Protein AF-A0A2H5Q0I7-F1 (afdb_monomer_lite)

Organism: Citrus unshiu (NCBI:txid55188)

Radius of gyration: 22.7 Å; chains: 1; bounding box: 56×35×65 Å

Foldseek 3Di:
DLVLVCLVCCVVVDDDDPPDPCVVVVVVVSQVVCVVVQQWPWDWDADPPPRDIDIDIGGGPVVVQLAQDPPGAHQSLVVNLCPPPLNVQLVVQVVVCVVVVHRSSCVSVVNDDPVRSCVVDVVSVVSVVSNVVRVCVVVVVVCVVPPPPVVPWPWEFEQDDPPDDPDDLLVAGAAGCHYDYDPDLVRDDPVSSVSSVVRVVVRNVVVD

pLDDT: mean 87.26, std 11.58, range [44.47, 97.31]

Sequence (208 aa):
MTMKTAIQLGVLEIMLPKNNKETPIILDRMLRLLASYSFLTCNLATNIKDGSAQRLYGLASVSRYFFPNEDGVSLAPTLLIIQDKVNMDSWYYLKNALLEGSVPHTKAQSGMDAFAAAAKDARMNNLFNQSMHNHTGIIMKEILEIYKGFEGPNQLVDVAVVEHVSGHMFIEVPNGQALFMKWILSDWDDEECLKILKNCCVQCNTGI

Structure (mmCIF, N/CA/C/O backbone):
data_AF-A0A2H5Q0I7-F1
#
_entry.id   AF-A0A2H5Q0I7-F1
#
loop_
_atom_site.group_PDB
_atom_site.id
_atom_site.type_symbol
_atom_site.label_atom_id
_atom_site.label_alt_id
_atom_site.label_comp_id
_atom_site.label_asym_id
_atom_site.label_entity_id
_atom_site.label_seq_id
_atom_site.pdbx_PDB_ins_code
_atom_site.Cartn_x
_atom_site.Cartn_y
_atom_site.Cartn_z
_atom_site.occupancy
_atom_site.B_iso_or_equiv
_atom_site.auth_seq_id
_atom_site.auth_comp_id
_atom_site.auth_asym_id
_atom_site.auth_atom_id
_atom_site.pdbx_PDB_model_num
ATOM 1 N N . MET A 1 1 ? 12.483 1.383 -5.847 1.00 92.31 1 MET A N 1
ATOM 2 C CA . MET A 1 1 ? 12.877 2.614 -6.570 1.00 92.31 1 MET A CA 1
ATOM 3 C C . MET A 1 1 ? 12.801 2.466 -8.087 1.00 92.31 1 MET A C 1
ATOM 5 O O . MET A 1 1 ? 11.974 3.145 -8.672 1.00 92.31 1 MET A O 1
ATOM 9 N N . THR A 1 2 ? 13.560 1.571 -8.741 1.00 93.38 2 THR A N 1
ATOM 10 C CA . THR A 1 2 ? 13.498 1.420 -10.219 1.00 93.38 2 THR A CA 1
ATOM 11 C C . THR A 1 2 ? 12.090 1.127 -10.740 1.00 93.38 2 THR A C 1
ATOM 13 O O . THR A 1 2 ? 11.666 1.718 -11.726 1.00 93.38 2 THR A O 1
ATOM 16 N N . MET A 1 3 ? 11.343 0.264 -10.047 1.00 92.19 3 MET A N 1
ATOM 17 C CA . MET A 1 3 ? 9.954 -0.046 -10.391 1.00 92.19 3 MET A CA 1
ATOM 18 C C . MET A 1 3 ? 9.020 1.168 -10.240 1.00 92.19 3 MET A C 1
ATOM 20 O O . MET A 1 3 ? 8.247 1.433 -11.151 1.00 92.19 3 MET A O 1
ATOM 24 N N . LYS A 1 4 ? 9.150 1.968 -9.166 1.00 92.94 4 LYS A N 1
ATOM 25 C CA . LYS A 1 4 ? 8.443 3.258 -9.028 1.00 92.94 4 LYS A CA 1
ATOM 26 C C . LYS A 1 4 ? 8.714 4.161 -10.225 1.00 92.94 4 LYS A C 1
ATOM 28 O O . LYS A 1 4 ? 7.775 4.668 -10.823 1.00 92.94 4 LYS A O 1
ATOM 33 N N . THR A 1 5 ? 9.981 4.330 -10.599 1.00 90.94 5 THR A N 1
ATOM 34 C CA . THR A 1 5 ? 10.347 5.170 -11.745 1.00 90.94 5 THR A CA 1
ATOM 35 C C . THR A 1 5 ? 9.760 4.629 -13.047 1.00 90.94 5 THR A C 1
ATOM 37 O O . THR A 1 5 ? 9.261 5.407 -13.851 1.00 90.94 5 THR A O 1
ATOM 40 N N . ALA A 1 6 ? 9.764 3.309 -13.251 1.00 88.62 6 ALA A N 1
ATOM 41 C CA . ALA A 1 6 ? 9.174 2.694 -14.438 1.00 88.62 6 ALA A CA 1
ATOM 42 C C . ALA A 1 6 ? 7.656 2.928 -14.536 1.00 88.62 6 ALA A C 1
ATOM 44 O O . ALA A 1 6 ? 7.169 3.257 -15.616 1.00 88.62 6 ALA A O 1
ATOM 45 N N . ILE A 1 7 ? 6.935 2.828 -13.412 1.00 87.88 7 ILE A N 1
ATOM 46 C CA . ILE A 1 7 ? 5.503 3.153 -13.326 1.00 87.88 7 ILE A CA 1
ATOM 47 C C . ILE A 1 7 ? 5.267 4.644 -13.614 1.00 87.88 7 ILE A C 1
ATOM 49 O O . ILE A 1 7 ? 4.431 4.977 -14.443 1.00 87.88 7 ILE A O 1
ATOM 53 N N . GLN A 1 8 ? 6.032 5.548 -12.991 1.00 86.88 8 GLN A N 1
ATOM 54 C CA . GLN A 1 8 ? 5.862 7.001 -13.161 1.00 86.88 8 GLN A CA 1
ATOM 55 C C . GLN A 1 8 ? 6.156 7.494 -14.579 1.00 86.88 8 GLN A C 1
ATOM 57 O O . GLN A 1 8 ? 5.501 8.410 -15.062 1.00 86.88 8 GLN A O 1
ATOM 62 N N . LEU A 1 9 ? 7.149 6.905 -15.245 1.00 80.44 9 LEU A N 1
ATOM 63 C CA . LEU A 1 9 ? 7.475 7.229 -16.633 1.00 80.44 9 LEU A CA 1
ATOM 64 C C . LEU A 1 9 ? 6.447 6.671 -17.625 1.00 80.44 9 LEU A C 1
ATOM 66 O O . LEU A 1 9 ? 6.613 6.870 -18.829 1.00 80.44 9 LEU A O 1
ATOM 70 N N . GLY A 1 10 ? 5.455 5.912 -17.147 1.00 74.19 10 GLY A N 1
ATOM 71 C CA . GLY A 1 10 ? 4.561 5.157 -18.006 1.00 74.19 10 GLY A CA 1
ATOM 72 C C . GLY A 1 10 ? 5.368 4.292 -18.966 1.00 74.19 10 GLY A C 1
ATOM 73 O O . GLY A 1 10 ? 5.012 4.187 -20.126 1.00 74.19 10 GLY A O 1
ATOM 74 N N . VAL A 1 11 ? 6.499 3.704 -18.543 1.00 58.03 11 VAL A N 1
ATOM 75 C CA . VAL A 1 11 ? 7.361 2.877 -19.423 1.00 58.03 11 VAL A CA 1
ATOM 76 C C . VAL A 1 11 ? 6.610 1.661 -19.975 1.00 58.03 11 VAL A C 1
ATOM 78 O O . VAL A 1 11 ? 7.053 1.014 -20.917 1.00 58.03 11 VAL A O 1
ATOM 81 N N . LEU A 1 12 ? 5.431 1.393 -19.433 1.00 55.06 12 LEU A N 1
ATOM 82 C CA . LEU A 1 12 ? 4.524 0.374 -19.903 1.00 55.06 12 LEU A CA 1
ATOM 83 C C . LEU A 1 12 ? 3.487 0.895 -20.935 1.00 55.06 12 LEU A C 1
ATOM 85 O O . LEU A 1 12 ? 2.772 0.096 -21.524 1.00 55.06 12 LEU A O 1
ATOM 89 N N . GLU A 1 13 ? 3.461 2.208 -21.199 1.00 55.06 13 GLU A N 1
ATOM 90 C CA . GLU A 1 13 ? 2.597 2.929 -22.162 1.00 55.06 13 GLU A CA 1
ATOM 91 C C . GLU A 1 13 ? 3.367 3.925 -23.089 1.00 55.06 13 GLU A C 1
ATOM 93 O O . GLU A 1 13 ? 2.803 4.469 -24.030 1.00 55.06 13 GLU A O 1
ATOM 98 N N . ILE A 1 14 ? 4.674 4.126 -22.861 1.00 53.97 14 ILE A N 1
ATOM 99 C CA . ILE A 1 14 ? 5.715 4.865 -23.615 1.00 53.97 14 ILE A CA 1
ATOM 100 C C . ILE A 1 14 ? 5.306 6.209 -24.260 1.00 53.97 14 ILE A C 1
ATOM 102 O O . ILE A 1 14 ? 4.949 6.289 -25.434 1.00 53.97 14 ILE A O 1
ATOM 106 N N . MET A 1 15 ? 5.633 7.305 -23.561 1.00 48.50 15 MET A N 1
ATOM 107 C CA . MET A 1 15 ? 5.926 8.623 -24.154 1.00 48.50 15 MET A CA 1
ATOM 108 C C . MET A 1 15 ? 7.284 9.149 -23.660 1.00 48.50 15 MET A C 1
ATOM 110 O O . MET A 1 15 ? 7.358 10.045 -22.823 1.00 48.50 15 MET A O 1
ATOM 114 N N . LEU A 1 16 ? 8.391 8.586 -24.159 1.00 60.47 16 LEU A N 1
ATOM 115 C CA . LEU A 1 16 ? 9.732 9.084 -23.822 1.00 60.47 16 LEU A CA 1
ATOM 116 C C . LEU A 1 16 ? 10.174 10.225 -24.759 1.00 60.47 16 LEU A C 1
ATOM 118 O O . LEU A 1 16 ? 9.893 10.171 -25.962 1.00 60.47 16 LEU A O 1
ATOM 122 N N . PRO A 1 17 ? 10.912 11.237 -24.254 1.00 57.25 17 PRO A N 1
ATOM 123 C CA . PRO A 1 17 ? 11.481 12.295 -25.082 1.00 57.25 17 PRO A CA 1
ATOM 124 C C . PRO A 1 17 ? 12.393 11.710 -26.166 1.00 57.25 17 PRO A C 1
ATOM 126 O O . PRO A 1 17 ? 13.421 11.103 -25.872 1.00 57.25 17 PRO A O 1
ATOM 129 N N . LYS A 1 18 ? 12.038 11.922 -27.438 1.00 59.91 18 LYS A N 1
ATOM 130 C CA . LYS A 1 18 ? 12.733 11.336 -28.601 1.00 59.91 18 LYS A CA 1
ATOM 131 C C . LYS A 1 18 ? 14.140 11.908 -28.863 1.00 59.91 18 LYS A C 1
ATOM 133 O O . LYS A 1 18 ? 14.829 11.421 -29.751 1.00 59.91 18 LYS A O 1
ATOM 138 N N . ASN A 1 19 ? 14.579 12.911 -28.096 1.00 62.34 19 ASN A N 1
ATOM 139 C CA . ASN A 1 19 ? 15.734 13.752 -28.443 1.00 62.34 19 ASN A CA 1
ATOM 140 C C . ASN A 1 19 ? 17.001 13.529 -27.588 1.00 62.34 19 ASN A C 1
ATOM 142 O O . ASN A 1 19 ? 17.960 14.281 -27.748 1.00 62.34 19 ASN A O 1
ATOM 146 N N . ASN A 1 20 ? 17.054 12.524 -26.702 1.00 73.69 20 ASN A N 1
ATOM 147 C CA . ASN A 1 20 ? 18.239 12.256 -25.871 1.00 73.69 20 ASN A CA 1
ATOM 148 C C . ASN A 1 20 ? 18.901 10.907 -26.225 1.00 73.69 20 ASN A C 1
ATOM 150 O O . ASN A 1 20 ? 18.285 9.848 -26.111 1.00 73.69 20 ASN A O 1
ATOM 154 N N . LYS A 1 21 ? 20.183 10.952 -26.623 1.00 82.38 21 LYS A N 1
ATOM 155 C CA . LYS A 1 21 ? 20.994 9.780 -27.006 1.00 82.38 21 LYS A CA 1
ATOM 156 C C . LYS A 1 21 ? 21.238 8.796 -25.853 1.00 82.38 21 LYS A C 1
ATOM 158 O O . LYS A 1 21 ? 21.470 7.619 -26.109 1.00 82.38 21 LYS A O 1
ATOM 163 N N . GLU A 1 22 ? 21.179 9.248 -24.603 1.00 87.19 22 GLU A N 1
ATOM 164 C CA . GLU A 1 22 ? 21.400 8.409 -23.418 1.00 87.19 22 GLU A CA 1
ATOM 165 C C . GLU A 1 22 ? 20.133 7.681 -22.956 1.00 87.19 22 GLU A C 1
ATOM 167 O O . GLU A 1 22 ? 20.219 6.634 -22.310 1.00 87.19 22 GLU A O 1
ATOM 172 N N . THR A 1 23 ? 18.947 8.195 -23.304 1.00 83.94 23 THR A N 1
ATOM 173 C CA . THR A 1 23 ? 17.660 7.649 -22.848 1.00 83.94 23 THR A CA 1
ATOM 174 C C . THR A 1 23 ? 17.490 6.158 -23.157 1.00 83.94 23 THR A C 1
ATOM 176 O O . THR A 1 23 ? 17.133 5.426 -22.232 1.00 83.94 23 THR A O 1
ATOM 179 N N . PRO A 1 24 ? 17.797 5.650 -24.369 1.00 84.06 24 PRO A N 1
ATOM 180 C CA . PRO A 1 24 ? 17.695 4.217 -24.655 1.00 84.06 24 PRO A CA 1
ATOM 181 C C . PRO A 1 24 ? 18.612 3.354 -23.776 1.00 84.06 24 PRO A C 1
ATOM 183 O O . PRO A 1 24 ? 18.222 2.265 -23.363 1.00 84.06 24 PRO A O 1
ATOM 186 N N . ILE A 1 25 ? 19.811 3.850 -23.443 1.00 87.88 25 ILE A N 1
ATOM 187 C CA . ILE A 1 25 ? 20.797 3.129 -22.623 1.00 87.88 25 ILE A CA 1
ATOM 188 C C . ILE A 1 25 ? 20.320 3.045 -21.169 1.00 87.88 25 ILE A C 1
ATOM 190 O O . ILE A 1 25 ? 20.390 1.985 -20.544 1.00 87.88 25 ILE A O 1
ATOM 194 N N . ILE A 1 26 ? 19.825 4.157 -20.618 1.00 89.50 26 ILE A N 1
ATOM 195 C CA . ILE A 1 26 ? 19.294 4.206 -19.248 1.00 89.50 26 ILE A CA 1
ATOM 196 C C . ILE A 1 26 ? 18.056 3.314 -19.135 1.00 89.50 26 ILE A C 1
ATOM 198 O O . ILE A 1 26 ? 17.959 2.513 -18.201 1.00 89.50 26 ILE A O 1
ATOM 202 N N . LEU A 1 27 ? 17.149 3.407 -20.111 1.00 88.00 27 LEU A N 1
ATOM 203 C CA . LEU A 1 27 ? 15.934 2.605 -20.154 1.00 88.00 27 LEU A CA 1
ATOM 204 C C . LEU A 1 27 ? 16.257 1.112 -20.195 1.00 88.00 27 LEU A C 1
ATOM 206 O O . LEU A 1 27 ? 15.748 0.358 -19.372 1.00 88.00 27 LEU A O 1
ATOM 210 N N . ASP A 1 28 ? 17.148 0.685 -21.087 1.00 90.31 28 ASP A N 1
ATOM 211 C CA . ASP A 1 28 ? 17.544 -0.717 -21.178 1.00 90.31 28 ASP A CA 1
ATOM 212 C C . ASP A 1 28 ? 18.148 -1.241 -19.862 1.00 90.31 28 ASP A C 1
ATOM 214 O O . ASP A 1 28 ? 17.823 -2.346 -19.432 1.00 90.31 28 ASP A O 1
ATOM 218 N N . ARG A 1 29 ? 18.952 -0.440 -19.147 1.00 93.75 29 ARG A N 1
ATOM 219 C CA . ARG A 1 29 ? 19.471 -0.828 -17.821 1.00 93.75 29 ARG A CA 1
ATOM 220 C C . ARG A 1 29 ? 18.359 -1.004 -16.786 1.00 93.75 29 ARG A C 1
ATOM 222 O O . ARG A 1 29 ? 18.427 -1.944 -15.993 1.00 93.75 29 ARG A O 1
ATOM 229 N N . MET A 1 30 ? 17.361 -0.119 -16.783 1.00 94.19 30 MET A N 1
ATOM 230 C CA . MET A 1 30 ? 16.203 -0.228 -15.892 1.00 94.19 30 MET A CA 1
ATOM 231 C C . MET A 1 30 ? 15.363 -1.464 -16.223 1.00 94.19 30 MET A C 1
ATOM 233 O O . MET A 1 30 ? 15.063 -2.252 -15.329 1.00 94.19 30 MET A O 1
ATOM 237 N N . LEU A 1 31 ? 15.027 -1.661 -17.499 1.00 92.56 31 LEU A N 1
ATOM 238 C CA . LEU A 1 31 ? 14.224 -2.790 -17.967 1.00 92.56 31 LEU A CA 1
ATOM 239 C C . LEU A 1 31 ? 14.926 -4.126 -17.707 1.00 92.56 31 LEU A C 1
ATOM 241 O O . LEU A 1 31 ? 14.286 -5.072 -17.255 1.00 92.56 31 LEU A O 1
ATOM 245 N N . ARG A 1 32 ? 16.250 -4.193 -17.886 1.00 95.06 32 ARG A N 1
ATOM 246 C CA . ARG A 1 32 ? 17.049 -5.381 -17.558 1.00 95.06 32 ARG A CA 1
ATOM 247 C C . ARG A 1 32 ? 16.984 -5.742 -16.079 1.00 95.06 32 ARG A C 1
ATOM 249 O O . ARG A 1 32 ? 16.887 -6.921 -15.753 1.00 95.06 32 ARG A O 1
ATOM 256 N N . LEU A 1 33 ? 17.019 -4.745 -15.192 1.00 96.56 33 LEU A N 1
ATOM 257 C CA . LEU A 1 33 ? 16.831 -4.974 -13.761 1.00 96.56 33 LEU A CA 1
ATOM 258 C C . LEU A 1 33 ? 15.415 -5.484 -13.474 1.00 96.56 33 LEU A C 1
ATOM 260 O O . LEU A 1 33 ? 15.251 -6.446 -12.743 1.00 96.56 33 LEU A O 1
ATOM 264 N N . LEU A 1 34 ? 14.380 -4.891 -14.068 1.00 94.81 34 LEU A N 1
ATOM 265 C CA . LEU A 1 34 ? 13.008 -5.374 -13.872 1.00 94.81 34 LEU A CA 1
ATOM 266 C C . LEU A 1 34 ? 12.822 -6.808 -14.392 1.00 94.81 34 LEU A C 1
ATOM 268 O O . LEU A 1 34 ? 12.166 -7.622 -13.743 1.00 94.81 34 LEU A O 1
ATOM 272 N N . ALA A 1 35 ? 13.457 -7.148 -15.515 1.00 95.19 35 ALA A N 1
ATOM 273 C CA . ALA A 1 35 ? 13.452 -8.501 -16.051 1.00 95.19 35 ALA A CA 1
ATOM 274 C C . ALA A 1 35 ? 14.160 -9.508 -15.130 1.00 95.19 35 ALA A C 1
ATOM 276 O O . ALA A 1 35 ? 13.677 -10.625 -14.970 1.00 95.19 35 ALA A O 1
ATOM 277 N N . SER A 1 36 ? 15.251 -9.120 -14.454 1.00 97.19 36 SER A N 1
ATOM 278 C CA . SER A 1 36 ? 15.929 -10.014 -13.501 1.00 97.19 36 SER A CA 1
ATOM 279 C C . SER A 1 36 ? 15.086 -10.337 -12.263 1.00 97.19 36 SER A C 1
ATOM 281 O O . SER A 1 36 ? 15.356 -11.324 -11.591 1.0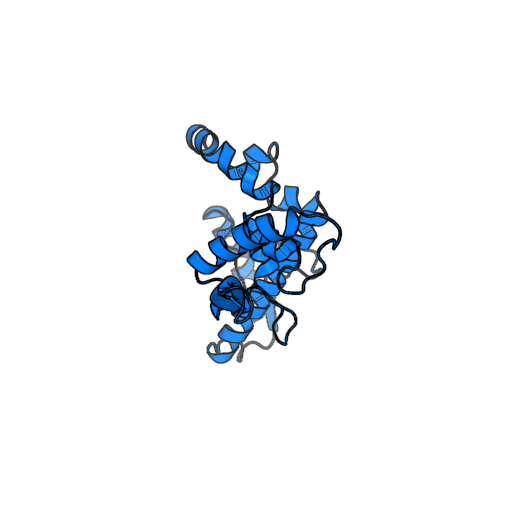0 97.19 36 SER A O 1
ATOM 283 N N . TYR A 1 37 ? 14.069 -9.522 -11.965 1.00 95.88 37 TYR A N 1
ATOM 284 C CA . TYR A 1 37 ? 13.082 -9.763 -10.906 1.00 95.88 37 TYR A CA 1
ATOM 285 C C . TYR A 1 37 ? 11.778 -10.374 -11.444 1.00 95.88 37 TYR A C 1
ATOM 287 O O . TYR A 1 37 ? 10.763 -10.365 -10.753 1.00 95.88 37 TYR A O 1
ATOM 295 N N . SER A 1 38 ? 11.781 -10.892 -12.679 1.00 95.00 38 SER A N 1
ATOM 296 C CA . SER A 1 38 ? 10.600 -11.452 -13.357 1.00 95.00 38 SER A CA 1
ATOM 297 C C . SER A 1 38 ? 9.416 -10.487 -13.465 1.00 95.00 38 SER A C 1
ATOM 299 O O . SER A 1 38 ? 8.294 -10.913 -13.721 1.00 95.00 38 SER A O 1
ATOM 301 N N . PHE A 1 39 ? 9.649 -9.181 -13.298 1.00 92.81 39 PHE A N 1
ATOM 302 C CA . PHE A 1 39 ? 8.634 -8.159 -13.535 1.00 92.81 39 PHE A CA 1
ATOM 303 C C . PHE A 1 39 ? 8.408 -7.957 -15.036 1.00 92.81 39 PHE A C 1
ATOM 305 O O . PHE A 1 39 ? 7.299 -7.685 -15.478 1.00 92.81 39 PHE A O 1
ATOM 312 N N . LEU A 1 40 ? 9.452 -8.155 -15.839 1.00 93.19 40 LEU A N 1
ATOM 313 C CA . LEU A 1 40 ? 9.380 -8.170 -17.295 1.00 93.19 40 LEU A CA 1
ATOM 314 C C . LEU A 1 40 ? 9.933 -9.490 -17.829 1.00 93.19 40 LEU A C 1
ATOM 316 O O . LEU A 1 40 ? 10.786 -10.119 -17.207 1.00 93.19 40 LEU A O 1
ATOM 320 N N . THR A 1 41 ? 9.498 -9.880 -19.018 1.00 94.25 41 THR A N 1
ATOM 321 C CA . THR A 1 41 ? 10.203 -10.867 -19.837 1.00 94.25 41 THR A CA 1
ATOM 322 C C . THR A 1 41 ? 11.286 -10.159 -20.646 1.00 94.25 41 THR A C 1
ATOM 324 O O . THR A 1 41 ? 11.083 -9.021 -21.068 1.00 94.25 41 THR A O 1
ATOM 327 N N . CYS A 1 42 ? 12.412 -10.818 -20.914 1.00 95.06 42 CYS A N 1
ATOM 328 C CA . CYS A 1 42 ? 13.483 -10.281 -21.756 1.00 95.06 42 CYS A CA 1
ATOM 329 C C . CYS A 1 42 ? 13.896 -11.324 -22.796 1.00 95.06 42 CYS A C 1
ATOM 331 O O . CYS A 1 42 ? 14.322 -12.416 -22.433 1.00 95.06 42 CYS A O 1
ATOM 333 N N . ASN A 1 43 ? 13.827 -10.958 -24.074 1.00 94.12 43 ASN A N 1
ATOM 334 C CA . ASN A 1 43 ? 14.278 -11.771 -25.199 1.00 94.12 43 ASN A CA 1
ATOM 335 C C . ASN A 1 43 ? 15.415 -11.059 -25.933 1.00 94.12 43 ASN A C 1
ATOM 337 O O . ASN A 1 43 ? 15.415 -9.834 -26.042 1.00 94.12 43 ASN A O 1
ATOM 341 N N . LEU A 1 44 ? 16.377 -11.816 -26.457 1.00 92.44 44 LEU A N 1
ATOM 342 C CA . LEU A 1 44 ? 17.423 -11.269 -27.316 1.00 92.44 44 LEU A CA 1
ATOM 343 C C . LEU A 1 44 ? 16.997 -11.430 -28.776 1.00 92.44 44 LEU A C 1
ATOM 345 O O . LEU A 1 44 ? 16.766 -12.546 -29.233 1.00 92.44 44 LEU A O 1
ATOM 349 N N . ALA A 1 45 ? 16.891 -10.322 -29.500 1.00 90.06 45 ALA A N 1
ATOM 350 C CA . ALA A 1 45 ? 16.678 -10.318 -30.938 1.00 90.06 45 ALA A CA 1
ATOM 351 C C . ALA A 1 45 ? 17.983 -9.941 -31.636 1.00 90.06 45 ALA A C 1
ATOM 353 O O . ALA A 1 45 ? 18.579 -8.908 -31.330 1.00 90.06 45 ALA A O 1
ATOM 354 N N . THR A 1 46 ? 18.409 -10.766 -32.586 1.00 91.19 46 THR A N 1
ATOM 355 C CA . THR A 1 46 ? 19.583 -10.487 -33.414 1.00 91.19 46 THR A CA 1
ATOM 356 C C . THR A 1 46 ? 19.131 -9.936 -34.757 1.00 91.19 46 THR A C 1
ATOM 358 O O . THR A 1 46 ? 18.281 -10.521 -35.429 1.00 91.19 46 THR A O 1
ATOM 361 N N . ASN A 1 47 ? 19.691 -8.801 -35.156 1.00 84.62 47 ASN A N 1
ATOM 362 C CA . ASN A 1 47 ? 19.480 -8.235 -36.473 1.00 84.62 47 ASN A CA 1
ATOM 363 C C . ASN A 1 47 ? 20.263 -9.055 -37.507 1.00 84.62 47 ASN A C 1
ATOM 365 O O . ASN A 1 47 ? 21.484 -9.179 -37.448 1.00 84.62 47 ASN A O 1
ATOM 369 N N . ILE A 1 48 ? 19.538 -9.609 -38.477 1.00 84.25 48 ILE A N 1
ATOM 370 C CA . ILE A 1 48 ? 20.081 -10.507 -39.504 1.00 84.25 48 ILE A CA 1
ATOM 371 C C . ILE A 1 48 ? 21.064 -9.776 -40.437 1.00 84.25 48 ILE A C 1
ATOM 373 O O . ILE A 1 48 ? 21.933 -10.409 -41.027 1.00 84.25 48 ILE A O 1
ATOM 377 N N . LYS A 1 49 ? 20.950 -8.447 -40.580 1.00 86.44 49 LYS A N 1
ATOM 378 C CA . LYS A 1 49 ? 21.751 -7.670 -41.540 1.00 86.44 49 LYS A CA 1
ATOM 379 C C . LYS A 1 49 ? 23.145 -7.301 -41.037 1.00 86.44 49 LYS A C 1
ATOM 381 O O . LYS A 1 49 ? 24.064 -7.233 -41.843 1.00 86.44 49 LYS A O 1
ATOM 386 N N . ASP A 1 50 ? 23.295 -7.029 -39.745 1.00 89.94 50 ASP A N 1
ATOM 387 C CA . ASP A 1 50 ? 24.549 -6.533 -39.155 1.00 89.94 50 ASP A CA 1
ATOM 388 C C . ASP A 1 50 ? 25.040 -7.373 -37.963 1.00 89.94 50 ASP A C 1
ATOM 390 O O . ASP A 1 50 ? 26.088 -7.080 -37.392 1.00 89.94 50 ASP A O 1
ATOM 394 N N . GLY A 1 51 ? 24.301 -8.421 -37.579 1.00 86.81 51 GLY A N 1
ATOM 395 C CA . GLY A 1 51 ? 24.633 -9.287 -36.447 1.00 86.81 51 GLY A CA 1
ATOM 396 C C . GLY A 1 51 ? 24.475 -8.621 -35.077 1.00 86.81 51 GLY A C 1
ATOM 397 O O . GLY A 1 51 ? 24.813 -9.234 -34.064 1.00 86.81 51 GLY A O 1
ATOM 398 N N . SER A 1 52 ? 23.968 -7.386 -35.013 1.00 88.25 52 SER A N 1
ATOM 399 C CA . SER A 1 52 ? 23.768 -6.680 -33.749 1.00 88.25 52 SER A CA 1
ATOM 400 C C . SER A 1 52 ? 22.667 -7.342 -32.920 1.00 88.25 52 SER A C 1
ATOM 402 O O . SER A 1 52 ? 21.656 -7.808 -33.446 1.00 88.25 52 SER A O 1
ATOM 404 N N . ALA A 1 53 ? 22.859 -7.397 -31.603 1.00 87.94 53 ALA A N 1
ATOM 405 C CA . ALA A 1 53 ? 21.895 -7.981 -30.679 1.00 87.94 53 ALA A CA 1
ATOM 406 C C . ALA A 1 53 ? 21.212 -6.886 -29.849 1.00 87.94 53 ALA A C 1
ATOM 408 O O . ALA A 1 53 ? 21.880 -6.050 -29.237 1.00 87.94 53 ALA A O 1
ATOM 409 N N . GLN A 1 54 ? 19.883 -6.923 -29.785 1.00 89.25 54 GLN A N 1
ATOM 410 C CA . GLN A 1 54 ? 19.060 -6.015 -28.988 1.00 89.25 54 GLN A CA 1
ATOM 411 C C . GLN A 1 54 ? 18.161 -6.790 -28.025 1.00 89.25 54 GLN A C 1
ATOM 413 O O . GLN A 1 54 ? 17.687 -7.883 -28.333 1.00 89.25 54 GLN A O 1
ATOM 418 N N . ARG A 1 55 ? 17.916 -6.222 -26.843 1.00 91.62 55 ARG A N 1
ATOM 419 C CA . ARG A 1 55 ? 16.965 -6.779 -25.877 1.00 91.62 55 ARG A CA 1
ATOM 420 C C . ARG A 1 55 ? 15.568 -6.252 -26.168 1.00 91.62 55 ARG A C 1
ATOM 422 O O . ARG A 1 55 ? 15.377 -5.049 -26.319 1.00 91.62 55 ARG A O 1
ATOM 429 N N . LEU A 1 56 ? 14.608 -7.162 -26.213 1.00 90.88 56 LEU A N 1
ATOM 430 C CA . LEU A 1 56 ? 13.187 -6.877 -26.306 1.00 90.88 56 LEU A CA 1
ATOM 431 C C . LEU A 1 56 ? 12.538 -7.249 -24.979 1.00 90.88 56 LEU A C 1
ATOM 433 O O . LEU A 1 56 ? 12.724 -8.364 -24.486 1.00 90.88 56 LEU A O 1
ATOM 437 N N . TYR A 1 57 ? 11.776 -6.319 -24.417 1.00 91.12 57 TYR A N 1
ATOM 438 C CA . TYR A 1 57 ? 11.106 -6.505 -23.138 1.00 91.12 57 TYR A CA 1
ATOM 439 C C . TYR A 1 57 ? 9.604 -6.671 -23.339 1.00 91.12 57 TYR A C 1
ATOM 441 O O . TYR A 1 57 ? 9.013 -6.035 -24.208 1.00 91.12 57 TYR A O 1
ATOM 449 N N . GLY A 1 58 ? 9.000 -7.530 -22.527 1.00 89.75 58 GLY A N 1
ATOM 450 C CA . GLY A 1 58 ? 7.559 -7.767 -22.497 1.00 89.75 58 GLY A CA 1
ATOM 451 C C . GLY A 1 58 ? 7.047 -7.817 -21.064 1.00 89.75 58 GLY A C 1
ATOM 452 O O . GLY A 1 58 ? 7.831 -7.910 -20.119 1.00 89.75 58 GLY A O 1
ATOM 453 N N . LEU A 1 59 ? 5.732 -7.742 -20.892 1.00 90.06 59 LEU A N 1
ATOM 454 C CA . LEU A 1 59 ? 5.097 -7.804 -19.578 1.00 90.06 59 LEU A CA 1
ATOM 455 C C . LEU A 1 59 ? 5.064 -9.244 -19.061 1.00 90.06 59 LEU A C 1
ATOM 457 O O . LEU A 1 59 ? 4.548 -10.135 -19.735 1.00 90.06 59 LEU A O 1
ATOM 461 N N . ALA A 1 60 ? 5.582 -9.472 -17.853 1.00 91.94 60 ALA A N 1
ATOM 462 C CA . ALA A 1 60 ? 5.391 -10.738 -17.147 1.00 91.94 60 ALA A CA 1
ATOM 463 C C . ALA A 1 60 ? 4.036 -10.764 -16.419 1.00 91.94 60 ALA A C 1
ATOM 465 O O . ALA A 1 60 ? 3.420 -9.722 -16.193 1.00 91.94 60 ALA A O 1
ATOM 466 N N . SER A 1 61 ? 3.572 -11.943 -15.997 1.00 92.62 61 SER A N 1
ATOM 467 C CA . SER A 1 61 ? 2.287 -12.107 -15.293 1.00 92.62 61 SER A CA 1
ATOM 468 C C . SER A 1 61 ? 2.164 -11.209 -14.059 1.00 92.62 61 SER A C 1
ATOM 470 O O . SER A 1 61 ? 1.156 -10.525 -13.905 1.00 92.62 61 SER A O 1
ATOM 472 N N . VAL A 1 62 ? 3.215 -11.135 -13.234 1.00 91.19 62 VAL A N 1
ATOM 473 C CA . VAL A 1 62 ? 3.247 -10.300 -12.021 1.00 91.19 62 VAL A CA 1
ATOM 474 C C . VAL A 1 62 ? 3.090 -8.809 -12.322 1.00 91.19 62 VAL A C 1
ATOM 476 O O . VAL A 1 62 ? 2.557 -8.070 -11.499 1.00 91.19 62 VAL A O 1
ATOM 479 N N . SER A 1 63 ? 3.515 -8.351 -13.504 1.00 90.38 63 SER A N 1
ATOM 480 C CA . SER A 1 63 ? 3.407 -6.932 -13.838 1.00 90.38 63 SER A CA 1
ATOM 481 C C . SER A 1 63 ? 1.964 -6.475 -13.982 1.00 90.38 63 SER A C 1
ATOM 483 O O . SER A 1 63 ? 1.695 -5.328 -13.651 1.00 90.38 63 SER A O 1
ATOM 485 N N . ARG A 1 64 ? 1.036 -7.369 -14.364 1.00 88.94 64 ARG A N 1
ATOM 486 C CA . ARG A 1 64 ? -0.386 -7.058 -14.594 1.00 88.94 64 ARG A CA 1
ATOM 487 C C . ARG A 1 64 ? -1.066 -6.404 -13.394 1.00 88.94 64 ARG A C 1
ATOM 489 O O . ARG A 1 64 ? -1.881 -5.518 -13.592 1.00 88.94 64 ARG A O 1
ATOM 496 N N . TYR A 1 65 ? -0.679 -6.761 -12.168 1.00 91.75 65 TYR A N 1
ATOM 497 C CA . TYR A 1 65 ? -1.233 -6.144 -10.959 1.00 91.75 65 TYR A CA 1
ATOM 498 C C . TYR A 1 65 ? -0.906 -4.654 -10.823 1.00 91.75 65 TYR A C 1
ATOM 500 O O . TYR A 1 65 ? -1.561 -3.954 -10.062 1.00 91.75 65 TYR A O 1
ATOM 508 N N . PHE A 1 66 ? 0.105 -4.156 -11.533 1.00 92.81 66 PHE A N 1
ATOM 509 C CA . PHE A 1 66 ? 0.527 -2.755 -11.499 1.00 92.81 66 PHE A CA 1
ATOM 510 C C . PHE A 1 66 ? -0.014 -1.948 -12.686 1.00 92.81 66 PHE A C 1
ATOM 512 O O . PHE A 1 66 ? 0.406 -0.812 -12.890 1.00 92.81 66 PHE A O 1
ATOM 519 N N . PHE A 1 67 ? -0.960 -2.519 -13.432 1.00 88.94 67 PHE A N 1
ATOM 520 C CA . PHE A 1 67 ? -1.730 -1.850 -14.473 1.00 88.94 67 PHE A CA 1
ATOM 521 C C . PHE A 1 67 ? -3.204 -1.826 -14.113 1.00 88.94 67 PHE A C 1
ATOM 523 O O . PHE A 1 67 ? -3.652 -2.747 -13.426 1.00 88.94 67 PHE A O 1
ATOM 530 N N . PRO A 1 68 ? -3.958 -0.815 -14.578 1.00 91.31 68 PRO A N 1
ATOM 531 C CA . PRO A 1 68 ? -5.408 -0.826 -14.457 1.00 91.31 68 PRO A CA 1
ATOM 532 C C . PRO A 1 68 ? -5.990 -2.131 -15.021 1.00 91.31 68 PRO A C 1
ATOM 534 O O . PRO A 1 68 ? -5.701 -2.503 -16.161 1.00 91.31 68 PRO A O 1
ATOM 537 N N . ASN A 1 69 ? -6.774 -2.835 -14.208 1.00 91.50 69 ASN A N 1
ATOM 538 C CA . ASN A 1 69 ? -7.593 -3.967 -14.643 1.00 91.50 69 ASN A CA 1
ATOM 539 C C . ASN A 1 69 ? -8.891 -3.473 -15.324 1.00 91.50 69 ASN A C 1
ATOM 541 O O . ASN A 1 69 ? -9.032 -2.278 -15.591 1.00 91.50 69 ASN A O 1
ATOM 545 N N . GLU A 1 70 ? -9.852 -4.366 -15.600 1.00 93.19 70 GLU A N 1
ATOM 546 C CA . GLU A 1 70 ? -11.146 -3.970 -16.189 1.00 93.19 70 GLU A CA 1
ATOM 547 C C . GLU A 1 70 ? -11.935 -2.939 -15.361 1.00 93.19 70 GLU A C 1
ATOM 549 O O . GLU A 1 70 ? -12.719 -2.178 -15.924 1.00 93.19 70 GLU A O 1
ATOM 554 N N . ASP A 1 71 ? -11.680 -2.872 -14.053 1.00 92.06 71 ASP A N 1
ATOM 555 C CA . ASP A 1 71 ? -12.332 -1.966 -13.106 1.00 92.06 71 ASP A CA 1
ATOM 556 C C . ASP A 1 71 ? -11.541 -0.650 -12.933 1.00 92.06 71 ASP A C 1
ATOM 558 O O . ASP A 1 71 ? -11.888 0.199 -12.114 1.00 92.06 71 ASP A O 1
ATOM 562 N N . GLY A 1 72 ? -10.447 -0.469 -13.684 1.00 93.00 72 GLY A N 1
ATOM 563 C CA . GLY A 1 72 ? -9.594 0.719 -13.622 1.00 93.00 72 GLY A CA 1
ATOM 564 C C . GLY A 1 72 ? -8.642 0.768 -12.419 1.00 93.00 72 GLY A C 1
ATOM 565 O O . GLY A 1 72 ? -7.938 1.765 -12.246 1.00 93.00 72 GLY A O 1
ATOM 566 N N . VAL A 1 73 ? -8.568 -0.290 -11.602 1.00 94.25 73 VAL A N 1
ATOM 567 C CA . VAL A 1 73 ? -7.748 -0.336 -10.378 1.00 94.25 73 VAL A CA 1
ATOM 568 C C . VAL A 1 73 ? -6.450 -1.122 -10.568 1.00 94.25 73 VAL A C 1
ATOM 570 O O . VAL A 1 73 ? -6.353 -2.028 -11.391 1.00 94.25 73 VAL A O 1
ATOM 573 N N . SER A 1 74 ? -5.419 -0.765 -9.797 1.00 95.06 74 SER A N 1
ATOM 574 C CA . SER A 1 74 ? -4.107 -1.431 -9.801 1.00 95.06 74 SER A CA 1
ATOM 575 C C . SER A 1 74 ? -3.338 -1.223 -8.495 1.00 95.06 74 SER A C 1
ATOM 577 O O . SER A 1 74 ? -3.601 -0.276 -7.757 1.00 95.06 74 SER A O 1
ATOM 579 N N . LEU A 1 75 ? -2.312 -2.037 -8.243 1.00 95.62 75 LEU A N 1
ATOM 580 C CA . LEU A 1 75 ? -1.360 -1.885 -7.135 1.00 95.62 75 LEU A CA 1
ATOM 581 C C . LEU A 1 75 ? -0.306 -0.789 -7.372 1.00 95.62 75 LEU A C 1
ATOM 583 O O . LEU A 1 75 ? 0.571 -0.583 -6.526 1.00 95.62 75 LEU A O 1
ATOM 587 N N . ALA A 1 76 ? -0.353 -0.070 -8.500 1.00 94.94 76 ALA A N 1
ATOM 588 C CA . ALA A 1 76 ? 0.606 0.994 -8.780 1.00 94.94 76 ALA A CA 1
ATOM 589 C C . ALA A 1 76 ? 0.594 2.102 -7.707 1.00 94.94 76 ALA A C 1
ATOM 591 O O . ALA A 1 76 ? 1.670 2.380 -7.170 1.00 94.94 76 ALA A O 1
ATOM 592 N N . PRO A 1 77 ? -0.554 2.685 -7.298 1.00 95.44 77 PRO A N 1
ATOM 593 C CA . PRO A 1 77 ? -0.576 3.707 -6.248 1.00 95.44 77 PRO A CA 1
ATOM 594 C C . PRO A 1 77 ? -0.022 3.206 -4.908 1.00 95.44 77 PRO A C 1
ATOM 596 O O . PRO A 1 77 ? 0.681 3.947 -4.224 1.00 95.44 77 PRO A O 1
ATOM 599 N N . THR A 1 78 ? -0.237 1.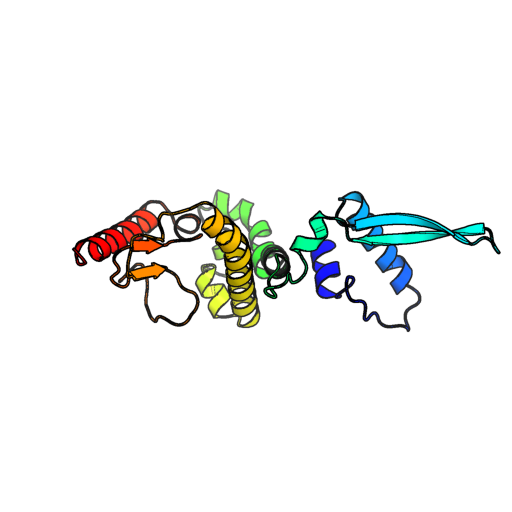930 -4.571 1.00 95.19 78 THR A N 1
ATOM 600 C CA . THR A 1 78 ? 0.331 1.298 -3.369 1.00 95.19 78 THR A CA 1
ATOM 601 C C . THR A 1 78 ? 1.854 1.213 -3.425 1.00 95.19 78 THR A C 1
ATOM 603 O O . THR A 1 78 ? 2.537 1.519 -2.449 1.00 95.19 78 THR A O 1
ATOM 606 N N . LEU A 1 79 ? 2.437 0.875 -4.578 1.00 95.25 79 LEU A N 1
ATOM 607 C CA . LEU A 1 79 ? 3.892 0.941 -4.723 1.00 95.25 79 LEU A CA 1
ATOM 608 C C . LEU A 1 79 ? 4.403 2.381 -4.593 1.00 95.25 79 LEU A C 1
ATOM 610 O O . LEU A 1 79 ? 5.437 2.625 -3.964 1.00 95.25 79 LEU A O 1
ATOM 614 N N . LEU A 1 80 ? 3.698 3.325 -5.221 1.00 95.06 80 LEU A N 1
ATOM 615 C CA . LEU A 1 80 ? 4.086 4.730 -5.248 1.00 95.06 80 LEU A CA 1
ATOM 616 C C . LEU A 1 80 ? 4.062 5.348 -3.851 1.00 95.06 80 LEU A C 1
ATOM 618 O O . LEU A 1 80 ? 4.996 6.082 -3.535 1.00 95.06 80 LEU A O 1
ATOM 622 N N . ILE A 1 81 ? 3.065 5.025 -3.018 1.00 93.88 81 ILE A N 1
ATOM 623 C CA . ILE A 1 81 ? 2.982 5.551 -1.654 1.00 93.88 81 ILE A CA 1
ATOM 624 C C . ILE A 1 81 ? 4.060 4.954 -0.747 1.00 93.88 81 ILE A C 1
ATOM 626 O O . ILE A 1 81 ? 4.729 5.698 -0.033 1.00 93.88 81 ILE A O 1
ATOM 630 N N . ILE A 1 82 ? 4.301 3.639 -0.808 1.00 93.31 82 ILE A N 1
ATOM 631 C CA . ILE A 1 82 ? 5.331 2.975 0.011 1.00 93.31 82 ILE A CA 1
ATOM 632 C C . ILE A 1 82 ? 6.720 3.536 -0.315 1.00 93.31 82 ILE A C 1
ATOM 634 O O . ILE A 1 82 ? 7.550 3.723 0.570 1.00 93.31 82 ILE A O 1
ATOM 638 N N . GLN A 1 83 ? 6.971 3.833 -1.593 1.00 95.50 83 GLN A N 1
ATOM 639 C CA . GLN A 1 83 ? 8.237 4.395 -2.067 1.00 95.50 83 GLN A CA 1
ATOM 640 C C . GLN A 1 83 ? 8.224 5.930 -2.140 1.00 95.50 83 GLN A C 1
ATOM 642 O O . GLN A 1 83 ? 9.137 6.522 -2.733 1.00 95.50 83 GLN A O 1
ATOM 647 N N . ASP A 1 84 ? 7.196 6.602 -1.616 1.00 93.44 84 ASP A N 1
ATOM 648 C CA . ASP A 1 84 ? 7.168 8.060 -1.552 1.00 93.44 84 ASP A CA 1
ATOM 649 C C . ASP A 1 84 ? 8.217 8.571 -0.567 1.00 93.44 84 ASP A C 1
ATOM 651 O O . ASP A 1 84 ? 8.550 7.896 0.405 1.00 93.44 84 ASP A O 1
ATOM 655 N N . LYS A 1 85 ? 8.746 9.770 -0.817 1.00 91.12 85 LYS A N 1
ATOM 656 C CA . LYS A 1 85 ? 9.754 10.369 0.056 1.00 91.12 85 LYS A CA 1
ATOM 657 C C . LYS A 1 85 ? 9.246 10.482 1.495 1.00 91.12 85 LYS A C 1
ATOM 659 O O . LYS A 1 85 ? 9.990 10.140 2.403 1.00 91.12 85 LYS A O 1
ATOM 664 N N . VAL A 1 86 ? 7.990 10.889 1.686 1.00 90.00 86 VAL A N 1
ATOM 665 C CA . VAL A 1 86 ? 7.393 11.068 3.020 1.00 90.00 86 VAL A CA 1
ATOM 666 C C . VAL A 1 86 ? 7.470 9.780 3.847 1.00 90.00 86 VAL A C 1
ATOM 668 O O . VAL A 1 86 ? 7.878 9.803 5.007 1.00 90.00 86 VAL A O 1
ATOM 671 N N . ASN A 1 87 ? 7.164 8.637 3.230 1.00 91.12 87 ASN A N 1
ATOM 672 C CA . ASN A 1 87 ? 7.245 7.339 3.898 1.00 91.12 87 ASN A CA 1
ATOM 673 C C . ASN A 1 87 ? 8.679 6.825 3.997 1.00 91.12 87 ASN A C 1
ATOM 675 O O . ASN A 1 87 ? 9.085 6.345 5.055 1.00 91.12 87 ASN A O 1
ATOM 679 N N . MET A 1 88 ? 9.470 6.977 2.932 1.00 94.56 88 MET A N 1
ATOM 680 C CA . MET A 1 88 ? 10.866 6.550 2.920 1.00 94.56 88 MET A CA 1
ATOM 681 C C . MET A 1 88 ? 11.709 7.271 3.975 1.00 94.56 88 MET A C 1
ATOM 683 O O . MET A 1 88 ? 12.614 6.661 4.543 1.00 94.56 88 MET A O 1
ATOM 687 N N . ASP A 1 89 ? 11.387 8.532 4.275 1.00 94.19 89 ASP A N 1
ATOM 688 C CA . ASP A 1 89 ? 12.096 9.321 5.276 1.00 94.19 89 ASP A CA 1
ATOM 689 C C . ASP A 1 89 ? 12.009 8.679 6.673 1.00 94.19 89 ASP A C 1
ATOM 691 O O . ASP A 1 89 ? 12.990 8.692 7.414 1.00 94.19 89 ASP A O 1
ATOM 695 N N . SER A 1 90 ? 10.896 8.007 6.993 1.00 95.62 90 SER A N 1
ATOM 696 C CA . SER A 1 90 ? 10.681 7.304 8.271 1.00 95.62 90 SER A CA 1
ATOM 697 C C . SER A 1 90 ? 11.770 6.263 8.565 1.00 95.62 90 SER A C 1
ATOM 699 O O . SER A 1 90 ? 12.184 6.101 9.715 1.00 95.62 90 SER A O 1
ATOM 701 N N . TRP A 1 91 ? 12.301 5.590 7.536 1.00 96.44 91 TRP A N 1
ATOM 702 C CA . TRP A 1 91 ? 13.344 4.571 7.703 1.00 96.44 91 TRP A CA 1
ATOM 703 C C . TRP A 1 91 ? 14.661 5.144 8.231 1.00 96.44 91 TRP A C 1
ATOM 705 O O . TRP A 1 91 ? 15.368 4.455 8.966 1.00 96.44 91 TRP A O 1
ATOM 715 N N . TYR A 1 92 ? 14.979 6.409 7.934 1.00 96.75 92 TYR A N 1
ATOM 716 C CA . TYR A 1 92 ? 16.178 7.065 8.472 1.00 96.75 92 TYR A CA 1
ATOM 717 C C . TYR A 1 92 ? 16.069 7.361 9.972 1.00 96.75 92 TYR A C 1
ATOM 719 O O . TYR A 1 92 ? 17.089 7.522 10.642 1.00 96.75 92 TYR A O 1
ATOM 727 N N . TYR A 1 93 ? 14.849 7.388 10.514 1.00 96.44 93 TYR A N 1
ATOM 728 C CA . TYR A 1 93 ? 14.593 7.642 11.930 1.00 96.44 93 TYR A CA 1
ATOM 729 C C . TYR A 1 93 ? 14.374 6.366 12.742 1.00 96.44 93 TYR A C 1
ATOM 731 O O . TYR A 1 93 ? 14.396 6.447 13.967 1.00 96.44 93 TYR A O 1
ATOM 739 N N . LEU A 1 94 ? 14.244 5.195 12.103 1.00 97.12 94 LEU A N 1
ATOM 740 C CA . LEU A 1 94 ? 13.928 3.925 12.767 1.00 97.12 94 LEU A CA 1
ATOM 741 C C . LEU A 1 94 ? 14.857 3.619 13.950 1.00 97.12 94 LEU A C 1
ATOM 743 O O . LEU A 1 94 ? 14.389 3.318 15.045 1.00 97.12 94 LEU A O 1
ATOM 747 N N . LYS A 1 95 ? 16.174 3.752 13.755 1.00 97.06 95 LYS A N 1
ATOM 748 C CA . LYS A 1 95 ? 17.160 3.497 14.815 1.00 97.06 95 LYS A CA 1
ATOM 749 C C . LYS A 1 95 ? 16.940 4.402 16.028 1.00 97.06 95 LYS A C 1
ATOM 751 O O . LYS A 1 95 ? 16.918 3.925 17.156 1.00 97.06 95 LYS A O 1
ATOM 756 N N . ASN A 1 96 ? 16.808 5.707 15.806 1.00 95.38 96 ASN A N 1
ATOM 757 C CA . ASN A 1 96 ? 16.691 6.655 16.912 1.00 95.38 96 ASN A CA 1
ATOM 758 C C . ASN A 1 96 ? 15.305 6.572 17.560 1.00 95.38 96 ASN A C 1
ATOM 760 O O . ASN A 1 96 ? 15.180 6.782 18.757 1.00 95.38 96 ASN A O 1
ATOM 764 N N . ALA A 1 97 ? 14.273 6.265 16.777 1.00 95.62 97 ALA A N 1
ATOM 765 C CA . ALA A 1 97 ? 12.923 6.039 17.269 1.00 95.6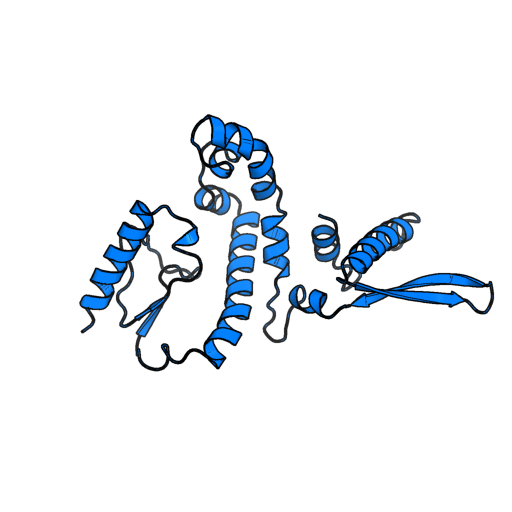2 97 ALA A CA 1
ATOM 766 C C . ALA A 1 97 ? 12.870 4.835 18.224 1.00 95.62 97 ALA A C 1
ATOM 768 O O . ALA A 1 97 ? 12.274 4.937 19.292 1.00 95.62 97 ALA A O 1
ATOM 769 N N . LEU A 1 98 ? 13.593 3.754 17.901 1.00 95.69 98 LEU A N 1
ATOM 770 C CA . LEU A 1 98 ? 13.750 2.592 18.779 1.00 95.69 98 LEU A CA 1
ATOM 771 C C . LEU A 1 98 ? 14.460 2.939 20.096 1.00 95.69 98 LEU A C 1
ATOM 773 O O . LEU A 1 98 ? 14.039 2.487 21.153 1.00 95.69 98 LEU A O 1
ATOM 777 N N . LEU A 1 99 ? 15.536 3.729 20.038 1.00 96.81 99 LEU A N 1
ATOM 778 C CA . LEU A 1 99 ? 16.307 4.102 21.231 1.00 96.81 99 LEU A CA 1
ATOM 779 C C . LEU A 1 99 ? 15.545 5.048 22.167 1.00 96.81 99 LEU A C 1
ATOM 781 O O . LEU A 1 99 ? 15.761 5.016 23.374 1.00 96.81 99 LEU A O 1
ATOM 785 N N . GLU A 1 100 ? 14.690 5.901 21.611 1.00 95.12 100 GLU A N 1
ATOM 786 C CA . GLU A 1 100 ? 13.993 6.953 22.356 1.00 95.12 100 GLU A CA 1
ATOM 787 C C . GLU A 1 100 ? 12.535 6.602 22.688 1.00 95.12 100 GLU A C 1
ATOM 789 O O . GLU A 1 100 ? 11.890 7.349 23.414 1.00 95.12 100 GLU A O 1
ATOM 794 N N . GLY A 1 101 ? 12.008 5.489 22.166 1.00 93.44 101 GLY A N 1
ATOM 795 C CA . GLY A 1 101 ? 10.619 5.080 22.382 1.00 93.44 101 GLY A CA 1
ATOM 796 C C . GLY A 1 101 ? 9.617 5.970 21.643 1.00 93.44 101 GLY A C 1
ATOM 797 O O . GLY A 1 101 ? 8.740 6.567 22.256 1.00 93.44 101 GLY A O 1
ATOM 798 N N . SER A 1 102 ? 9.747 6.085 20.320 1.00 92.25 102 SER A N 1
ATOM 799 C CA . SER A 1 102 ? 8.813 6.850 19.477 1.00 92.25 102 SER A CA 1
ATOM 800 C C . SER A 1 102 ? 8.494 6.133 18.164 1.00 92.25 102 SER A C 1
ATOM 802 O O . SER A 1 102 ? 9.163 5.173 17.782 1.00 92.25 102 SER A O 1
ATOM 804 N N . VAL A 1 103 ? 7.477 6.617 17.448 1.00 93.69 103 VAL A N 1
ATOM 805 C CA . VAL A 1 103 ? 7.138 6.134 16.103 1.00 93.69 103 VAL A CA 1
ATOM 806 C C . VAL A 1 103 ? 8.073 6.790 15.069 1.00 93.69 103 VAL A C 1
ATOM 808 O O . VAL A 1 103 ? 8.180 8.022 15.041 1.00 93.69 103 VAL A O 1
ATOM 811 N N . PRO A 1 104 ? 8.735 6.018 14.178 1.00 95.69 104 PRO A N 1
ATOM 812 C CA . PRO A 1 104 ? 9.685 6.567 13.204 1.00 95.69 104 PRO A CA 1
ATOM 813 C C . PRO A 1 104 ? 9.089 7.646 12.295 1.00 95.69 104 PRO A C 1
ATOM 815 O O . PRO A 1 104 ? 9.738 8.660 12.039 1.00 95.69 104 PRO A O 1
ATOM 818 N N . HIS A 1 105 ? 7.847 7.448 11.844 1.00 93.56 105 HIS A N 1
ATOM 819 C CA . HIS A 1 105 ? 7.140 8.410 11.000 1.00 93.56 105 HIS A CA 1
ATOM 820 C C . HIS A 1 105 ? 6.912 9.736 11.724 1.00 93.56 105 HIS A C 1
ATOM 822 O O . HIS A 1 105 ? 7.289 10.789 11.217 1.00 93.56 105 HIS A O 1
ATOM 828 N N . THR A 1 106 ? 6.384 9.675 12.947 1.00 93.44 106 THR A N 1
ATOM 829 C CA . THR A 1 106 ? 6.148 10.849 13.789 1.00 93.44 106 THR A CA 1
ATOM 830 C C . THR A 1 106 ? 7.416 11.666 13.975 1.00 93.44 106 THR A C 1
ATOM 832 O O . THR A 1 106 ? 7.404 12.889 13.859 1.00 93.44 106 THR A O 1
ATOM 835 N N . LYS A 1 107 ? 8.552 10.997 14.175 1.00 93.06 107 LYS A N 1
ATOM 836 C CA . LYS A 1 107 ? 9.844 11.670 14.297 1.00 93.06 107 LYS A CA 1
ATOM 837 C C . LYS A 1 107 ? 10.314 12.310 12.986 1.00 93.06 107 LYS A C 1
ATOM 839 O O . LYS A 1 107 ? 10.837 13.424 13.008 1.00 93.06 107 LYS A O 1
ATOM 844 N N . ALA A 1 108 ? 10.104 11.638 11.855 1.00 93.75 108 ALA A N 1
ATOM 845 C CA . ALA A 1 108 ? 10.421 12.170 10.530 1.00 93.75 108 ALA A CA 1
ATOM 846 C C . ALA A 1 108 ? 9.546 13.378 10.148 1.00 93.75 108 ALA A C 1
ATOM 848 O O . ALA A 1 108 ? 10.013 14.271 9.446 1.00 93.75 108 ALA A O 1
ATOM 849 N N . GLN A 1 109 ? 8.304 13.432 10.638 1.00 92.00 109 GLN A N 1
ATOM 850 C CA . GLN A 1 109 ? 7.315 14.471 10.330 1.00 92.00 109 GLN A CA 1
ATOM 851 C C . GLN A 1 109 ? 7.138 15.497 11.461 1.00 92.00 109 GLN A C 1
ATOM 853 O O . GLN A 1 109 ? 6.046 16.022 11.677 1.00 92.00 109 GLN A O 1
ATOM 858 N N . SER A 1 110 ? 8.211 15.793 12.203 1.00 89.50 110 SER A N 1
ATOM 859 C CA . SER A 1 110 ? 8.228 16.838 13.244 1.00 89.50 110 SER A CA 1
ATOM 860 C C . SER A 1 110 ? 7.117 16.702 14.299 1.00 89.50 110 SER A C 1
ATOM 862 O O . SER A 1 110 ? 6.565 17.698 14.761 1.00 89.50 110 SER A O 1
ATOM 864 N N . GLY A 1 111 ? 6.791 15.470 14.687 1.00 89.81 111 GLY A N 1
ATOM 865 C CA . GLY A 1 111 ? 5.791 15.166 15.710 1.00 89.81 111 GLY A CA 1
ATOM 866 C C . GLY A 1 111 ? 4.389 14.861 15.177 1.00 89.81 111 GLY A C 1
ATOM 867 O O . GLY A 1 111 ? 3.511 14.568 15.980 1.00 89.81 111 GLY A O 1
ATOM 868 N N . MET A 1 112 ? 4.155 14.912 13.862 1.00 90.69 112 MET A N 1
ATOM 869 C CA . MET A 1 112 ? 2.848 14.591 13.271 1.00 90.69 112 MET A CA 1
ATOM 870 C C . MET A 1 112 ? 2.701 13.093 13.009 1.00 90.69 112 MET A C 1
ATOM 872 O O . MET A 1 112 ? 3.596 12.481 12.430 1.00 90.69 112 MET A O 1
ATOM 876 N N . ASP A 1 113 ? 1.562 12.508 13.379 1.00 89.25 113 ASP A N 1
ATOM 877 C CA . ASP A 1 113 ? 1.206 11.161 12.930 1.00 89.25 113 ASP A CA 1
ATOM 878 C C . ASP A 1 113 ? 0.972 11.109 11.406 1.00 89.25 113 ASP A C 1
ATOM 880 O O . ASP A 1 113 ? 0.888 12.136 10.721 1.00 89.25 113 ASP A O 1
ATOM 884 N N . ALA A 1 114 ? 0.882 9.890 10.870 1.00 86.69 114 ALA A N 1
ATOM 885 C CA . ALA A 1 114 ? 0.780 9.658 9.433 1.00 86.69 114 ALA A CA 1
ATOM 886 C C . ALA A 1 114 ? -0.493 10.245 8.804 1.00 86.69 114 ALA A C 1
ATOM 888 O O . ALA A 1 114 ? -0.435 10.757 7.682 1.00 86.69 114 ALA A O 1
ATOM 889 N N . PHE A 1 115 ? -1.621 10.231 9.517 1.00 84.62 115 PHE A N 1
ATOM 890 C CA . PHE A 1 115 ? -2.886 10.766 9.018 1.00 84.62 115 PHE A CA 1
ATOM 891 C C . PHE A 1 115 ? -2.864 12.297 9.006 1.00 84.62 115 PHE A C 1
ATOM 893 O O . PHE A 1 115 ? -3.233 12.914 8.006 1.00 84.62 115 PHE A O 1
ATOM 900 N N . ALA A 1 116 ? -2.354 12.922 10.069 1.00 86.44 116 ALA A N 1
ATOM 901 C CA . ALA A 1 116 ? -2.183 14.369 10.148 1.00 86.44 116 ALA A CA 1
ATOM 902 C C . ALA A 1 116 ? -1.190 14.897 9.098 1.00 86.44 116 ALA A C 1
ATOM 904 O O . ALA A 1 116 ? -1.419 15.955 8.501 1.00 86.44 116 ALA A O 1
ATOM 905 N N . ALA A 1 117 ? -0.100 14.164 8.845 1.00 86.19 117 ALA A N 1
ATOM 906 C CA . ALA A 1 117 ? 0.859 14.494 7.795 1.00 86.19 117 ALA A CA 1
ATOM 907 C C . ALA A 1 117 ? 0.229 14.372 6.396 1.00 86.19 117 ALA A C 1
ATOM 909 O O . ALA A 1 117 ? 0.359 15.292 5.585 1.00 86.19 117 ALA A O 1
ATOM 910 N N . ALA A 1 118 ? -0.509 13.286 6.129 1.00 85.38 118 ALA A N 1
ATOM 911 C CA . ALA A 1 118 ? -1.206 13.091 4.860 1.00 85.38 118 ALA A CA 1
ATOM 912 C C . ALA A 1 118 ? -2.257 14.184 4.612 1.00 85.38 118 ALA A C 1
ATOM 914 O O . ALA A 1 118 ? -2.271 14.770 3.535 1.00 85.38 118 ALA A O 1
ATOM 915 N N . ALA A 1 119 ? -3.069 14.536 5.613 1.00 84.31 119 ALA A N 1
ATOM 916 C CA . ALA A 1 119 ? -4.116 15.553 5.488 1.00 84.31 119 ALA A CA 1
ATOM 917 C C . ALA A 1 119 ? -3.586 16.956 5.119 1.00 84.31 119 ALA A C 1
ATOM 919 O O . ALA A 1 119 ? -4.310 17.748 4.516 1.00 84.31 119 ALA A O 1
ATOM 920 N N . LYS A 1 120 ? -2.326 17.273 5.452 1.00 88.06 120 LYS A N 1
ATOM 921 C CA . LYS A 1 120 ? -1.678 18.553 5.104 1.00 88.06 120 LYS A CA 1
ATOM 922 C C . LYS A 1 120 ? -1.055 18.574 3.708 1.00 88.06 120 LYS A C 1
ATOM 924 O O . LYS A 1 120 ? -0.860 19.655 3.154 1.00 88.06 120 LYS A O 1
ATOM 929 N N . ASP A 1 121 ? -0.736 17.416 3.138 1.00 88.94 121 ASP A N 1
ATOM 930 C CA . ASP A 1 121 ? -0.170 17.285 1.795 1.00 88.94 121 ASP A CA 1
ATOM 931 C C . ASP A 1 121 ? -1.225 16.680 0.860 1.00 88.94 121 ASP A C 1
ATOM 933 O O . ASP A 1 121 ? -1.394 15.465 0.780 1.00 88.94 121 ASP A O 1
ATOM 937 N N . ALA A 1 122 ? -1.917 17.534 0.098 1.00 92.00 122 ALA A N 1
ATOM 938 C CA . ALA A 1 122 ? -2.975 17.112 -0.822 1.00 92.00 122 ALA A CA 1
ATOM 939 C C . ALA A 1 122 ? -2.520 16.039 -1.830 1.00 92.00 122 ALA A C 1
ATOM 941 O O . ALA A 1 122 ? -3.313 15.179 -2.218 1.00 92.00 122 ALA A O 1
ATOM 942 N N . ARG A 1 123 ? -1.243 16.051 -2.239 1.00 94.00 123 ARG A N 1
ATOM 943 C CA . ARG A 1 123 ? -0.680 15.037 -3.137 1.00 94.00 123 ARG A CA 1
ATOM 944 C C . ARG A 1 123 ? -0.558 13.696 -2.415 1.00 94.00 123 ARG A C 1
ATOM 946 O O . ARG A 1 123 ? -0.926 12.677 -2.997 1.00 94.00 123 ARG A O 1
ATOM 953 N N . MET A 1 124 ? -0.071 13.688 -1.174 1.00 90.62 124 MET A N 1
ATOM 954 C CA . MET A 1 124 ? -0.000 12.466 -0.364 1.00 90.62 124 MET A CA 1
ATOM 955 C C . MET A 1 124 ? -1.375 11.949 0.029 1.00 90.62 124 MET A C 1
ATOM 957 O O . MET A 1 124 ? -1.605 10.753 -0.107 1.00 90.62 124 MET A O 1
ATOM 961 N N . ASN A 1 125 ? -2.294 12.824 0.436 1.00 91.12 125 ASN A N 1
ATOM 962 C CA . ASN A 1 125 ? -3.672 12.453 0.743 1.00 91.12 125 ASN A CA 1
ATOM 963 C C . ASN A 1 125 ? -4.342 11.764 -0.453 1.00 91.12 125 ASN A C 1
ATOM 965 O O . ASN A 1 125 ? -4.915 10.687 -0.325 1.00 91.12 125 ASN A O 1
ATOM 969 N N . ASN A 1 126 ? -4.213 12.354 -1.645 1.00 92.12 126 ASN A N 1
ATOM 970 C CA . ASN A 1 126 ? -4.769 11.777 -2.865 1.00 92.12 126 ASN A CA 1
ATOM 971 C C . ASN A 1 126 ? -4.128 10.419 -3.195 1.00 92.12 126 ASN A C 1
ATOM 973 O O . ASN A 1 126 ? -4.830 9.461 -3.502 1.00 92.12 126 ASN A O 1
ATOM 977 N N . LEU A 1 127 ? -2.801 10.310 -3.088 1.00 92.44 127 LEU A N 1
ATOM 978 C CA . LEU A 1 127 ? -2.097 9.054 -3.347 1.00 92.44 127 LEU A CA 1
ATOM 979 C C . LEU A 1 127 ? -2.451 7.959 -2.325 1.00 92.44 127 LEU A C 1
ATOM 981 O O . LEU A 1 127 ? -2.594 6.796 -2.701 1.00 92.44 127 LEU A O 1
ATOM 985 N N . PHE A 1 128 ? -2.626 8.329 -1.055 1.00 91.06 128 PHE A N 1
ATOM 986 C CA . PHE A 1 128 ? -3.109 7.451 0.008 1.00 91.06 128 PHE A CA 1
ATOM 987 C C . PHE A 1 128 ? -4.505 6.925 -0.291 1.00 91.06 128 PHE A C 1
ATOM 989 O O . PHE A 1 128 ? -4.691 5.709 -0.356 1.00 91.06 128 PHE A O 1
ATOM 996 N N . ASN A 1 129 ? -5.447 7.816 -0.591 1.00 91.19 129 ASN A N 1
ATOM 997 C CA . ASN A 1 129 ? -6.822 7.435 -0.893 1.00 91.19 129 ASN A CA 1
ATOM 998 C C . ASN A 1 129 ? -6.912 6.568 -2.155 1.00 91.19 129 ASN A C 1
ATOM 1000 O O . ASN A 1 129 ? -7.598 5.551 -2.140 1.00 91.19 129 ASN A O 1
ATOM 1004 N N . GLN A 1 130 ? -6.157 6.887 -3.213 1.00 93.62 130 GLN A N 1
ATOM 1005 C CA . GLN A 1 130 ? -6.072 6.041 -4.411 1.00 93.62 130 GLN A CA 1
ATOM 1006 C C . GLN A 1 130 ? -5.482 4.661 -4.111 1.00 93.62 130 GLN A C 1
ATOM 1008 O O . GL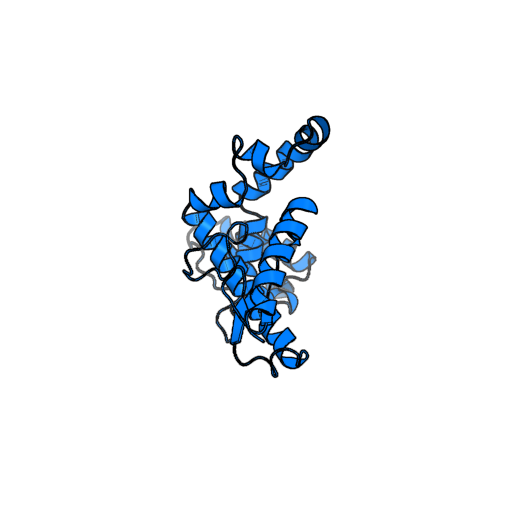N A 1 130 ? -5.976 3.654 -4.611 1.00 93.62 130 GLN A O 1
ATOM 1013 N N . SER A 1 131 ? -4.435 4.590 -3.282 1.00 94.12 131 SER A N 1
ATOM 1014 C CA . SER A 1 131 ? -3.863 3.312 -2.855 1.00 94.12 131 SER A CA 1
ATOM 1015 C C . SER A 1 131 ? -4.874 2.476 -2.077 1.00 94.12 131 SER A C 1
ATOM 1017 O O . SER A 1 131 ? -5.012 1.286 -2.356 1.00 94.12 131 SER A O 1
ATOM 1019 N N . MET A 1 132 ? -5.581 3.075 -1.117 1.00 92.00 132 MET A N 1
ATOM 1020 C CA . MET A 1 132 ? -6.590 2.372 -0.324 1.00 92.00 132 MET A CA 1
ATOM 1021 C C . MET A 1 132 ? -7.762 1.911 -1.189 1.00 92.00 132 MET A C 1
ATOM 1023 O O . MET A 1 132 ? -8.132 0.741 -1.119 1.00 92.00 132 MET A O 1
ATOM 1027 N N . HIS A 1 133 ? -8.289 2.786 -2.049 1.00 92.69 133 HIS A N 1
ATOM 1028 C CA . HIS A 1 133 ? -9.377 2.467 -2.970 1.00 92.69 133 HIS A CA 1
ATOM 1029 C C . HIS A 1 133 ? -9.006 1.305 -3.897 1.00 92.69 133 HIS A C 1
ATOM 1031 O O . HIS A 1 133 ? -9.700 0.289 -3.913 1.00 92.69 133 HIS A O 1
ATOM 1037 N N . ASN A 1 134 ? -7.870 1.394 -4.596 1.00 94.75 134 ASN A N 1
ATOM 1038 C CA . ASN A 1 134 ? -7.455 0.353 -5.531 1.00 94.75 134 ASN A CA 1
ATOM 1039 C C . ASN A 1 134 ? -7.179 -0.981 -4.832 1.00 94.75 134 ASN A C 1
ATOM 1041 O O . ASN A 1 134 ? -7.620 -2.029 -5.301 1.00 94.75 134 ASN A O 1
ATOM 1045 N N . HIS A 1 135 ? -6.452 -0.955 -3.710 1.00 94.44 135 HIS A N 1
ATOM 1046 C CA . HIS A 1 135 ? -6.138 -2.172 -2.967 1.00 94.44 135 HIS A CA 1
ATOM 1047 C C . HIS A 1 135 ? -7.409 -2.832 -2.413 1.00 94.44 135 HIS A C 1
ATOM 1049 O O . HIS A 1 135 ? -7.545 -4.053 -2.456 1.00 94.44 135 HIS A O 1
ATOM 1055 N N . THR A 1 136 ? -8.359 -2.036 -1.912 1.00 93.06 136 THR A N 1
ATOM 1056 C CA . THR A 1 136 ? -9.667 -2.533 -1.472 1.00 93.06 136 THR A CA 1
ATOM 1057 C C . THR A 1 136 ? -10.467 -3.104 -2.632 1.00 93.06 136 THR A C 1
ATOM 1059 O O . THR A 1 136 ? -10.962 -4.212 -2.482 1.00 93.06 136 THR A O 1
ATOM 1062 N N . GLY A 1 137 ? -10.540 -2.433 -3.784 1.00 92.25 137 GLY A N 1
ATOM 1063 C CA . GLY A 1 137 ? -11.257 -2.940 -4.957 1.00 92.25 137 GLY A CA 1
ATOM 1064 C C . GLY A 1 137 ? -10.752 -4.312 -5.408 1.00 92.25 137 GLY A C 1
ATOM 1065 O O . GLY A 1 137 ? -11.547 -5.232 -5.583 1.00 92.25 137 GLY A O 1
ATOM 1066 N N . ILE A 1 138 ? -9.428 -4.481 -5.498 1.00 93.56 138 ILE A N 1
ATOM 1067 C CA . ILE A 1 138 ? -8.806 -5.759 -5.885 1.00 93.56 138 ILE A CA 1
ATOM 1068 C C . ILE A 1 138 ? -9.137 -6.860 -4.871 1.00 93.56 138 ILE A C 1
ATOM 1070 O O . ILE A 1 138 ? -9.612 -7.924 -5.249 1.00 93.56 138 ILE A O 1
ATOM 1074 N N . ILE A 1 139 ? -8.906 -6.613 -3.580 1.00 93.44 139 ILE A N 1
ATOM 1075 C CA . ILE A 1 139 ? -9.089 -7.641 -2.546 1.00 93.44 139 ILE A CA 1
ATOM 1076 C C . ILE A 1 139 ? -10.567 -7.958 -2.307 1.00 93.44 139 ILE A C 1
ATOM 1078 O O . ILE A 1 139 ? -10.917 -9.117 -2.109 1.00 93.44 139 ILE A O 1
ATOM 1082 N N . MET A 1 140 ? -11.446 -6.954 -2.325 1.00 93.50 140 MET A N 1
ATOM 1083 C CA . MET A 1 140 ? -12.874 -7.168 -2.091 1.00 93.50 140 MET A CA 1
ATOM 1084 C C . MET A 1 140 ? -13.525 -7.963 -3.217 1.00 93.50 140 MET A C 1
ATOM 1086 O O . MET A 1 140 ? -14.413 -8.756 -2.922 1.00 93.50 140 MET A O 1
ATOM 1090 N N . LYS A 1 141 ? -13.060 -7.819 -4.465 1.00 93.12 141 LYS A N 1
ATOM 1091 C CA . LYS A 1 141 ? -13.514 -8.657 -5.582 1.00 93.12 141 LYS A CA 1
ATOM 1092 C C . LYS A 1 141 ? -13.319 -10.142 -5.267 1.00 93.12 141 LYS A C 1
ATOM 1094 O O . LYS A 1 141 ? -14.284 -10.892 -5.286 1.00 93.12 141 LYS A O 1
ATOM 1099 N N . GLU A 1 142 ? -12.114 -10.519 -4.844 1.00 93.75 142 GLU A N 1
ATOM 1100 C CA . GLU A 1 142 ? -11.781 -11.897 -4.456 1.00 93.75 142 GLU A CA 1
ATOM 1101 C C . GLU A 1 142 ? -12.541 -12.350 -3.194 1.00 93.75 142 GLU A C 1
ATOM 1103 O O . GLU A 1 142 ? -13.049 -13.468 -3.128 1.00 93.75 142 GLU A O 1
ATOM 1108 N N . ILE A 1 143 ? -12.660 -11.484 -2.176 1.00 95.50 143 ILE A N 1
ATOM 1109 C CA . ILE A 1 143 ? -13.391 -11.808 -0.937 1.00 95.50 143 ILE A CA 1
ATOM 1110 C C . ILE A 1 143 ? -14.857 -12.124 -1.238 1.00 95.50 143 ILE A C 1
ATOM 1112 O O . ILE A 1 143 ? -15.385 -13.090 -0.694 1.00 95.50 143 ILE A O 1
ATOM 1116 N N . LEU A 1 144 ? -15.517 -11.338 -2.090 1.00 95.12 144 LEU A N 1
ATOM 1117 C CA . LEU A 1 144 ? -16.939 -11.504 -2.399 1.00 95.12 144 LEU A CA 1
ATOM 1118 C C . LEU A 1 144 ? -17.246 -12.805 -3.158 1.00 95.12 144 LEU A C 1
ATOM 1120 O O . LEU A 1 144 ? -18.375 -13.292 -3.090 1.00 95.12 144 LEU A O 1
ATOM 1124 N N . GLU A 1 145 ? -16.258 -13.407 -3.825 1.00 96.19 145 GLU A N 1
ATOM 1125 C CA . GLU A 1 145 ? -16.423 -14.713 -4.474 1.00 96.19 145 GLU A CA 1
ATOM 1126 C C . GLU A 1 145 ? -16.557 -15.858 -3.459 1.00 96.19 145 GLU A C 1
ATOM 1128 O O . GLU A 1 145 ? -17.300 -16.815 -3.695 1.00 96.19 145 GLU A O 1
ATOM 1133 N N . ILE A 1 146 ? -15.879 -15.757 -2.311 1.00 97.31 146 ILE A N 1
ATOM 1134 C CA . ILE A 1 146 ? -15.758 -16.860 -1.344 1.00 97.31 146 ILE A CA 1
ATOM 1135 C C . ILE A 1 146 ? -16.465 -16.605 -0.009 1.00 97.31 146 ILE A C 1
ATOM 1137 O O . ILE A 1 146 ? -16.898 -17.550 0.652 1.00 97.31 146 ILE A O 1
ATOM 1141 N N . TYR A 1 147 ? -16.589 -15.349 0.418 1.00 96.00 147 TYR A N 1
ATOM 1142 C CA . TYR A 1 147 ? -17.106 -14.988 1.732 1.00 96.00 147 TYR A CA 1
ATOM 1143 C C . TYR A 1 147 ? -18.587 -14.615 1.671 1.00 96.00 147 TYR A C 1
ATOM 1145 O O . TYR A 1 147 ? -18.986 -13.616 1.079 1.00 96.00 147 TYR A O 1
ATOM 1153 N N . LYS A 1 148 ? -19.409 -15.413 2.355 1.00 95.06 148 LYS A N 1
ATOM 1154 C CA . LYS A 1 148 ? -20.877 -15.304 2.352 1.00 95.06 148 LYS A CA 1
ATOM 1155 C C . LYS A 1 148 ? -21.458 -14.506 3.518 1.00 95.06 148 LYS A C 1
ATOM 1157 O O . LYS A 1 148 ? -22.661 -14.283 3.572 1.00 95.06 148 LYS A O 1
ATOM 1162 N N . GLY A 1 149 ? -20.618 -14.021 4.433 1.00 92.25 149 GLY A N 1
ATOM 1163 C CA . GLY A 1 149 ? -21.073 -13.277 5.613 1.00 92.25 149 GLY A CA 1
ATOM 1164 C C . GLY A 1 149 ? -21.716 -11.918 5.310 1.00 92.25 149 GLY A C 1
ATOM 1165 O O . GLY A 1 149 ? -22.307 -11.328 6.208 1.00 92.25 149 GLY A O 1
ATOM 1166 N N . PHE A 1 150 ? -21.639 -11.433 4.066 1.00 91.44 150 PHE A N 1
ATOM 1167 C CA . PHE A 1 150 ? -22.324 -10.214 3.625 1.00 91.44 150 PHE A CA 1
ATOM 1168 C C . PHE A 1 150 ? -23.743 -10.446 3.084 1.00 91.44 150 PHE A C 1
ATOM 1170 O O . PHE A 1 150 ? -24.458 -9.476 2.875 1.00 91.44 150 PHE A O 1
ATOM 1177 N N . GLU A 1 151 ? -24.183 -11.693 2.876 1.00 90.88 151 GLU A N 1
ATOM 1178 C CA . GLU A 1 151 ? -25.528 -11.982 2.337 1.00 90.88 151 GLU A CA 1
ATOM 1179 C C . GLU A 1 151 ? -26.648 -11.839 3.390 1.00 90.88 151 GLU A C 1
ATOM 1181 O O . GLU A 1 151 ? -27.819 -11.741 3.037 1.00 90.88 151 GLU A O 1
ATOM 1186 N N . GLY A 1 152 ? -26.301 -11.844 4.681 1.00 86.31 152 GLY A N 1
ATOM 1187 C CA . GLY A 1 152 ? -27.247 -11.763 5.800 1.00 86.31 152 GLY A CA 1
ATOM 1188 C C . GLY A 1 152 ? -27.676 -10.350 6.231 1.00 86.31 152 GLY A C 1
ATOM 1189 O O . GLY A 1 152 ? -28.875 -10.131 6.408 1.00 86.31 152 GLY A O 1
ATOM 1190 N N . PRO A 1 153 ? -26.752 -9.400 6.477 1.00 85.81 153 PRO A N 1
ATOM 1191 C CA . PRO A 1 153 ? -27.119 -8.081 6.991 1.00 85.81 153 PRO A CA 1
ATOM 1192 C C . PRO A 1 153 ? -27.790 -7.211 5.918 1.00 85.81 153 PRO A C 1
ATOM 1194 O O . PRO A 1 153 ? -27.275 -7.064 4.814 1.00 85.81 153 PRO A O 1
ATOM 1197 N N . ASN A 1 154 ? -28.891 -6.544 6.275 1.00 84.19 154 ASN A N 1
ATOM 1198 C CA . ASN A 1 154 ? -29.552 -5.542 5.428 1.00 84.19 154 ASN A CA 1
ATOM 1199 C C . ASN A 1 154 ? -28.804 -4.199 5.419 1.00 84.19 154 ASN A C 1
ATOM 1201 O O . ASN A 1 154 ? -29.005 -3.383 4.522 1.00 84.19 154 ASN A O 1
ATOM 1205 N N . GLN A 1 155 ? -27.963 -3.954 6.429 1.00 84.81 155 GLN A N 1
ATOM 1206 C CA . GLN A 1 155 ? -27.131 -2.761 6.535 1.00 84.81 155 GLN A CA 1
ATOM 1207 C C . GLN A 1 155 ? -25.732 -3.141 7.021 1.00 84.81 155 GLN A C 1
ATOM 1209 O O . GLN A 1 155 ? -25.550 -3.581 8.159 1.00 84.81 155 GLN A O 1
ATOM 1214 N N . LEU A 1 156 ? -24.752 -2.932 6.147 1.00 86.94 156 LEU A N 1
ATOM 1215 C CA . LEU A 1 156 ? -23.331 -3.050 6.443 1.00 86.94 156 LEU A CA 1
ATOM 1216 C C . LEU A 1 156 ? -22.734 -1.644 6.543 1.00 86.94 156 LEU A C 1
ATOM 1218 O O . LEU A 1 156 ? -22.866 -0.856 5.608 1.00 86.94 156 LEU A O 1
ATOM 1222 N N . VAL A 1 157 ? -22.068 -1.340 7.654 1.00 87.69 157 VAL A N 1
ATOM 1223 C CA . VAL A 1 157 ? -21.303 -0.099 7.820 1.00 87.69 157 VAL A CA 1
ATOM 1224 C C . VAL A 1 157 ? -19.823 -0.433 7.748 1.00 87.69 157 VAL A C 1
ATOM 1226 O O . VAL A 1 157 ? -19.309 -1.196 8.563 1.00 87.69 157 VAL A O 1
ATOM 1229 N N . ASP A 1 158 ? -19.123 0.149 6.783 1.00 87.44 158 ASP A N 1
ATOM 1230 C CA . ASP A 1 158 ? -17.664 0.180 6.797 1.00 87.44 158 ASP A CA 1
ATOM 1231 C C . ASP A 1 158 ? -17.214 1.341 7.704 1.00 87.44 158 ASP A C 1
ATOM 1233 O O . ASP A 1 158 ? -17.584 2.500 7.514 1.00 87.44 158 ASP A O 1
ATOM 1237 N N . VAL A 1 159 ? -16.488 0.999 8.768 1.00 82.88 159 VAL A N 1
ATOM 1238 C CA . VAL A 1 159 ? -16.195 1.880 9.911 1.00 82.88 159 VAL A CA 1
ATOM 1239 C C . VAL A 1 159 ? -15.260 3.036 9.536 1.00 82.88 159 VAL A C 1
ATOM 1241 O O . VAL A 1 159 ? -15.203 4.034 10.253 1.00 82.88 159 VAL A O 1
ATOM 1244 N N . ALA A 1 160 ? -14.537 2.931 8.420 1.00 73.69 160 ALA A N 1
ATOM 1245 C CA . ALA A 1 160 ? -13.513 3.897 8.027 1.00 73.69 160 ALA A CA 1
ATOM 1246 C C . ALA A 1 160 ? -13.573 4.262 6.535 1.00 73.69 160 ALA A C 1
ATOM 1248 O O . ALA A 1 160 ? -12.542 4.513 5.908 1.00 73.69 160 ALA A O 1
ATOM 1249 N N . VAL A 1 161 ? -14.782 4.288 5.961 1.00 68.44 161 VAL A N 1
ATOM 1250 C CA . VAL A 1 161 ? -15.000 4.666 4.556 1.00 68.44 161 VAL A CA 1
ATOM 1251 C C . VAL A 1 161 ? -14.322 6.000 4.241 1.00 68.44 161 VAL A C 1
ATOM 1253 O O . VAL A 1 161 ? -14.565 7.020 4.883 1.00 68.44 161 VAL A O 1
ATOM 1256 N N . VAL A 1 162 ? -13.491 5.985 3.197 1.00 56.84 162 VAL A N 1
ATOM 1257 C CA . VAL A 1 162 ? -12.739 7.148 2.696 1.00 56.84 162 VAL A CA 1
ATOM 1258 C C . VAL A 1 162 ? -13.666 8.201 2.053 1.00 56.84 162 VAL A C 1
ATOM 1260 O O . VAL A 1 162 ? -13.310 9.376 1.953 1.00 56.84 162 VAL A O 1
ATOM 1263 N N . GLU A 1 163 ? -14.885 7.821 1.660 1.00 48.66 163 GLU A N 1
ATOM 1264 C CA . GLU A 1 163 ? -15.912 8.737 1.152 1.00 48.66 163 GLU A CA 1
ATOM 1265 C C . GLU A 1 163 ? -16.764 9.354 2.278 1.00 48.66 163 GLU A C 1
ATOM 1267 O O . GLU A 1 163 ? -17.769 8.807 2.714 1.00 48.66 163 GLU A O 1
ATOM 1272 N N . HIS A 1 164 ? -16.355 10.550 2.709 1.00 45.88 164 HIS A N 1
ATOM 1273 C CA . HIS A 1 164 ? -17.212 11.659 3.162 1.00 45.88 164 HIS A CA 1
ATOM 1274 C C . HIS A 1 164 ? -18.300 11.411 4.230 1.00 45.88 164 HIS A C 1
ATOM 1276 O O . HIS A 1 164 ? -19.217 12.225 4.353 1.00 45.88 164 HIS A O 1
ATOM 1282 N N . VAL A 1 165 ? -18.195 10.383 5.071 1.00 48.53 165 VAL A N 1
ATOM 1283 C CA . VAL A 1 165 ? -18.945 10.369 6.336 1.00 48.53 165 VAL A CA 1
ATOM 1284 C C . VAL A 1 165 ? -18.118 11.129 7.369 1.00 48.53 165 VAL A C 1
ATOM 1286 O O . VAL A 1 165 ? -17.080 10.658 7.825 1.00 48.53 165 VAL A O 1
ATOM 1289 N N . SER A 1 166 ? -18.546 12.345 7.719 1.00 50.25 166 SER A N 1
ATOM 1290 C CA . SER A 1 166 ? -17.924 13.105 8.805 1.00 50.25 166 SER A CA 1
ATOM 1291 C C . SER A 1 166 ? -18.093 12.341 10.119 1.00 50.25 166 SER A C 1
ATOM 1293 O O . SER A 1 166 ? -19.218 12.141 10.574 1.00 50.25 166 SER A O 1
ATOM 1295 N N . GLY A 1 167 ? -16.990 11.926 10.731 1.00 60.66 167 GLY A N 1
ATOM 1296 C CA . GLY A 1 167 ? -16.999 11.155 11.967 1.00 60.66 167 GLY A CA 1
ATOM 1297 C C . GLY A 1 167 ? -15.582 10.844 12.429 1.00 60.66 167 GLY A C 1
ATOM 1298 O O . GLY A 1 167 ? -14.617 11.022 11.689 1.00 60.66 167 GLY A O 1
ATOM 1299 N N . HIS A 1 168 ? -15.449 10.406 13.675 1.00 73.94 168 HIS A N 1
ATOM 1300 C CA . HIS A 1 168 ? -14.171 10.005 14.248 1.00 73.94 168 HIS A CA 1
ATOM 1301 C C . HIS A 1 168 ? -14.410 8.706 15.010 1.00 73.94 168 HIS A C 1
ATOM 1303 O O . HIS A 1 168 ? -15.084 8.726 16.034 1.00 73.94 168 HIS A O 1
ATOM 1309 N N . MET A 1 169 ? -13.868 7.584 14.531 1.00 77.75 169 MET A N 1
ATOM 1310 C CA . MET A 1 169 ? -14.181 6.240 15.054 1.00 77.75 169 MET A CA 1
ATOM 1311 C C . MET A 1 169 ? -13.887 6.059 16.555 1.00 77.75 169 MET A C 1
ATOM 1313 O O . MET A 1 169 ? -14.516 5.246 17.230 1.00 77.75 169 MET A O 1
ATOM 1317 N N . PHE A 1 170 ? -12.974 6.861 17.117 1.00 78.38 170 PHE A N 1
ATOM 1318 C CA . PHE A 1 170 ? -12.713 6.894 18.562 1.00 78.38 170 PHE A CA 1
ATOM 1319 C C . PHE A 1 170 ? -13.779 7.636 19.384 1.00 78.38 170 PHE A C 1
ATOM 1321 O O . PHE A 1 170 ? -13.755 7.556 20.612 1.00 78.38 170 PHE A O 1
ATOM 1328 N N . ILE A 1 171 ? -14.663 8.385 18.728 1.00 79.88 171 ILE A N 1
ATOM 1329 C CA . ILE A 1 171 ? -15.787 9.107 19.328 1.00 79.88 171 ILE A CA 1
ATOM 1330 C C . ILE A 1 171 ? -17.065 8.306 19.082 1.00 79.88 171 ILE A C 1
ATOM 1332 O O . ILE A 1 171 ? -17.725 7.913 20.036 1.00 79.88 171 ILE A O 1
ATOM 1336 N N . GLU A 1 172 ? -17.381 8.031 17.816 1.00 80.50 172 GLU A N 1
ATOM 1337 C CA . GLU A 1 172 ? -18.615 7.358 17.421 1.00 80.50 172 GLU A CA 1
ATOM 1338 C C . GLU A 1 172 ? -18.426 6.601 16.101 1.00 80.50 172 GLU A C 1
ATOM 1340 O O . GLU A 1 172 ? -17.695 7.041 15.212 1.00 80.50 172 GLU A O 1
ATOM 1345 N N . VAL A 1 173 ? -19.097 5.455 15.990 1.00 82.81 173 VAL A N 1
ATOM 1346 C CA . VAL A 1 173 ? -19.207 4.651 14.768 1.00 82.81 173 VAL A CA 1
ATOM 1347 C C . VAL A 1 173 ? -20.685 4.645 14.364 1.00 82.81 173 VAL A C 1
ATOM 1349 O O . VAL A 1 173 ? -21.528 4.496 15.250 1.00 82.81 173 VAL A O 1
ATOM 1352 N N . PRO A 1 174 ? -21.041 4.814 13.079 1.00 83.75 174 PRO A N 1
ATOM 1353 C CA . PRO A 1 174 ? -22.439 4.740 12.664 1.00 83.75 174 PRO A CA 1
ATOM 1354 C C . PRO A 1 174 ? -23.071 3.379 13.000 1.00 83.75 174 PRO A C 1
ATOM 1356 O O . PRO A 1 174 ? -22.424 2.338 12.873 1.00 83.75 174 PRO A O 1
ATOM 1359 N N . ASN A 1 175 ? -24.342 3.383 13.407 1.00 83.88 175 ASN A N 1
ATOM 1360 C CA . ASN A 1 175 ? -25.103 2.161 13.672 1.00 83.88 175 ASN A CA 1
ATOM 1361 C C . ASN A 1 175 ? -25.308 1.332 12.389 1.00 83.88 175 ASN A C 1
ATOM 1363 O O . ASN A 1 175 ? -25.586 1.880 11.319 1.00 83.88 175 ASN A O 1
ATOM 1367 N N . GLY A 1 176 ? -25.192 0.010 12.518 1.00 83.19 176 GLY A N 1
ATOM 1368 C CA . GLY A 1 176 ? -25.434 -0.948 11.444 1.00 83.19 176 GLY A CA 1
ATOM 1369 C C . GLY A 1 176 ? -25.593 -2.367 11.985 1.00 83.19 176 GLY A C 1
ATOM 1370 O O . GLY A 1 176 ? -25.143 -2.674 13.088 1.00 83.19 176 GLY A O 1
ATOM 1371 N N . GLN A 1 177 ? -26.224 -3.247 11.203 1.00 83.50 177 GLN A N 1
ATOM 1372 C CA . GLN A 1 177 ? -26.420 -4.655 11.586 1.00 83.50 177 GLN A CA 1
ATOM 1373 C C . GLN A 1 177 ? -25.122 -5.463 11.532 1.00 83.50 177 GLN A C 1
ATOM 1375 O O . GLN A 1 177 ? -24.949 -6.435 12.264 1.00 83.50 177 GLN A O 1
ATOM 1380 N N . ALA A 1 178 ? -24.212 -5.061 10.650 1.00 88.81 178 ALA A N 1
ATOM 1381 C CA . ALA A 1 178 ? -22.856 -5.565 10.591 1.00 88.81 178 ALA A CA 1
ATOM 1382 C C . ALA A 1 178 ? -21.887 -4.400 10.391 1.00 88.81 178 ALA A C 1
ATOM 1384 O O . ALA A 1 178 ? -22.193 -3.432 9.691 1.00 88.81 178 ALA A O 1
ATOM 1385 N N . LEU A 1 179 ? -20.701 -4.528 10.981 1.00 90.50 179 LEU A N 1
ATOM 1386 C CA . LEU A 1 179 ? -19.607 -3.579 10.829 1.00 90.50 179 LEU A CA 1
ATOM 1387 C C . LEU A 1 179 ? -18.454 -4.252 10.084 1.00 90.50 179 LEU A C 1
ATOM 1389 O O . LEU A 1 179 ? -18.109 -5.402 10.365 1.00 90.50 179 LEU A O 1
ATOM 1393 N N . PHE A 1 180 ? -17.843 -3.528 9.154 1.00 90.31 180 PHE A N 1
ATOM 1394 C CA . PHE A 1 180 ? -16.670 -3.957 8.405 1.00 90.31 180 PHE A CA 1
ATOM 1395 C C . PHE A 1 180 ? -15.492 -3.027 8.699 1.00 90.31 180 PHE A C 1
ATOM 1397 O O . PHE A 1 180 ? -15.641 -1.810 8.748 1.00 90.31 180 PHE A O 1
ATOM 1404 N N . MET A 1 181 ? -14.313 -3.608 8.917 1.00 91.75 181 MET A N 1
ATOM 1405 C CA . MET A 1 181 ? -13.071 -2.876 9.163 1.00 91.75 181 MET A CA 1
ATOM 1406 C C . MET A 1 181 ? -11.952 -3.529 8.361 1.00 91.75 181 MET A C 1
ATOM 1408 O O . MET A 1 181 ? -11.485 -4.614 8.710 1.00 91.75 181 MET A O 1
ATOM 1412 N N . LYS A 1 182 ? -11.489 -2.863 7.303 1.00 90.81 182 LYS A N 1
ATOM 1413 C CA . LYS A 1 182 ? -10.333 -3.309 6.521 1.00 90.81 182 LYS A CA 1
ATOM 1414 C C . LYS A 1 182 ? -9.137 -2.410 6.795 1.00 90.81 182 LYS A C 1
ATOM 1416 O O . LYS A 1 182 ? -9.224 -1.214 6.561 1.00 90.81 182 LYS A O 1
ATOM 1421 N N . TRP A 1 183 ? -8.017 -3.009 7.216 1.00 90.19 183 TRP A N 1
ATOM 1422 C CA . TRP A 1 183 ? -6.762 -2.287 7.493 1.00 90.19 183 TRP A CA 1
ATOM 1423 C C . TRP A 1 183 ? -6.943 -1.108 8.462 1.00 90.19 183 TRP A C 1
ATOM 1425 O O . TRP A 1 183 ? -6.435 -0.026 8.222 1.00 90.19 183 TRP A O 1
ATOM 1435 N N . ILE A 1 184 ? -7.703 -1.326 9.542 1.00 90.75 184 ILE A N 1
ATOM 1436 C CA . ILE A 1 184 ? -7.913 -0.315 10.590 1.00 90.75 184 ILE A CA 1
ATOM 1437 C C . ILE A 1 184 ? -7.134 -0.693 11.840 1.00 90.75 184 ILE A C 1
ATOM 1439 O O . ILE A 1 184 ? -6.226 0.019 12.239 1.00 90.75 184 ILE A O 1
ATOM 1443 N N . LEU A 1 185 ? -7.429 -1.854 12.428 1.00 92.75 185 LEU A N 1
ATOM 1444 C CA . LEU A 1 185 ? -6.815 -2.276 13.693 1.00 92.75 185 LEU A CA 1
ATOM 1445 C C . LEU A 1 185 ? -5.292 -2.479 13.603 1.00 92.75 185 LEU A C 1
ATOM 1447 O O . LEU A 1 185 ? -4.615 -2.435 14.615 1.00 92.75 185 LEU A O 1
ATOM 1451 N N . SER A 1 186 ? -4.736 -2.690 12.406 1.00 91.44 186 SER A N 1
ATOM 1452 C CA . SER A 1 186 ? -3.284 -2.817 12.214 1.00 91.44 186 S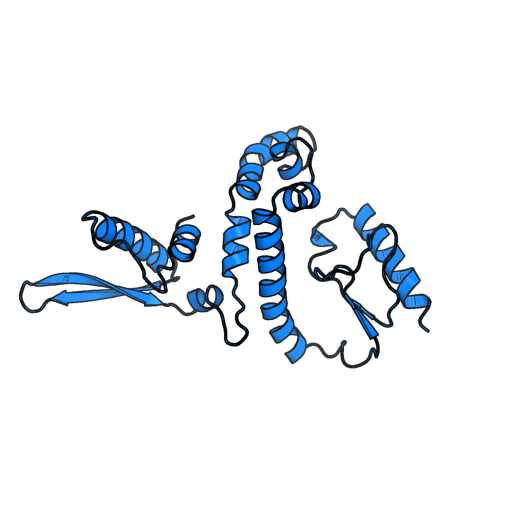ER A CA 1
ATOM 1453 C C . SER A 1 186 ? -2.510 -1.519 12.438 1.00 91.44 186 SER A C 1
ATOM 1455 O O . SER A 1 186 ? -1.288 -1.568 12.562 1.00 91.44 186 SER A O 1
ATOM 1457 N N . ASP A 1 187 ? -3.203 -0.382 12.445 1.00 90.19 187 ASP A N 1
ATOM 1458 C CA . ASP A 1 187 ? -2.586 0.943 12.484 1.00 90.19 187 ASP A CA 1
ATOM 1459 C C . ASP A 1 187 ? -2.505 1.507 13.910 1.00 90.19 187 ASP A C 1
ATOM 1461 O O . ASP A 1 187 ? -1.884 2.548 14.120 1.00 90.19 187 ASP A O 1
ATOM 1465 N N . TRP A 1 188 ? -3.110 0.818 14.880 1.00 91.19 188 TRP A N 1
ATOM 1466 C CA . TRP A 1 188 ? -3.295 1.291 16.249 1.00 91.19 188 TRP A CA 1
ATOM 1467 C C . TRP A 1 188 ? -2.768 0.283 17.266 1.00 91.19 188 TRP A C 1
ATOM 1469 O O . TRP A 1 188 ? -2.661 -0.910 16.976 1.00 91.19 188 TRP A O 1
ATOM 1479 N N . ASP A 1 189 ? -2.449 0.759 18.467 1.00 92.75 189 ASP A N 1
ATOM 1480 C CA . ASP A 1 189 ? -2.069 -0.129 19.566 1.00 92.75 189 ASP A CA 1
ATOM 1481 C C . ASP A 1 189 ? -3.275 -0.882 20.159 1.00 92.75 189 ASP A C 1
ATOM 1483 O O . ASP A 1 189 ? -4.429 -0.683 19.765 1.00 92.75 189 ASP A O 1
ATOM 1487 N N . ASP A 1 190 ? -3.017 -1.785 21.109 1.00 96.06 190 ASP A N 1
ATOM 1488 C CA . ASP A 1 190 ? -4.060 -2.611 21.721 1.00 96.06 190 ASP A CA 1
ATOM 1489 C C . ASP A 1 190 ? -5.115 -1.772 22.469 1.00 96.06 190 ASP A C 1
ATOM 1491 O O . ASP A 1 190 ? -6.299 -2.117 22.456 1.00 96.06 190 ASP A O 1
ATOM 1495 N N . GLU A 1 191 ? -4.729 -0.666 23.115 1.00 96.38 191 GLU A N 1
ATOM 1496 C CA . GLU A 1 191 ? -5.657 0.178 23.877 1.00 96.38 191 GLU A CA 1
ATOM 1497 C C . GLU A 1 191 ? -6.601 0.941 22.941 1.00 96.38 191 GLU A C 1
ATOM 1499 O O . GLU A 1 191 ? -7.821 0.990 23.155 1.00 96.38 191 GLU A O 1
ATOM 1504 N N . GLU A 1 192 ? -6.046 1.489 21.866 1.00 94.00 192 GLU A N 1
ATOM 1505 C CA . GLU A 1 192 ? -6.772 2.167 20.802 1.00 94.00 192 GLU A CA 1
ATOM 1506 C C . GLU A 1 192 ? -7.678 1.197 20.035 1.00 94.00 192 GLU A C 1
ATOM 1508 O O . GLU A 1 192 ? -8.864 1.488 19.839 1.00 94.00 192 GLU A O 1
ATOM 1513 N N . CYS A 1 193 ? -7.182 0.002 19.699 1.00 95.12 193 CYS A N 1
ATOM 1514 C CA . CYS A 1 193 ? -7.980 -1.074 19.113 1.00 95.12 193 CYS A CA 1
ATOM 1515 C C . CYS A 1 193 ? -9.163 -1.448 20.008 1.00 95.12 193 CYS A C 1
ATOM 1517 O O . CYS A 1 193 ? -10.297 -1.547 19.533 1.00 95.12 193 CYS A O 1
ATOM 1519 N N . LEU A 1 194 ? -8.938 -1.615 21.315 1.00 95.44 194 LEU A N 1
ATOM 1520 C CA . LEU A 1 194 ? -10.006 -1.908 22.272 1.00 95.44 194 LEU A CA 1
ATOM 1521 C C . LEU A 1 194 ? -11.049 -0.790 22.319 1.00 95.44 194 LEU A C 1
ATOM 1523 O O . LEU A 1 194 ? -12.239 -1.075 22.461 1.00 95.44 194 LEU A O 1
ATOM 1527 N N . LYS A 1 195 ? -10.636 0.474 22.203 1.00 93.81 195 LYS A N 1
ATOM 1528 C CA . LYS A 1 195 ? -11.559 1.613 22.163 1.00 93.81 195 LYS A CA 1
ATOM 1529 C C . LYS A 1 195 ? -12.423 1.595 20.901 1.00 93.81 195 LYS A C 1
ATOM 1531 O O . LYS A 1 195 ? -13.642 1.723 21.015 1.00 93.81 195 LYS A O 1
ATOM 1536 N N . ILE A 1 196 ? -11.822 1.364 19.733 1.00 92.38 196 ILE A N 1
ATOM 1537 C CA . ILE A 1 196 ? -12.548 1.212 18.461 1.00 92.38 196 ILE A CA 1
ATOM 1538 C C . ILE A 1 196 ? -13.546 0.052 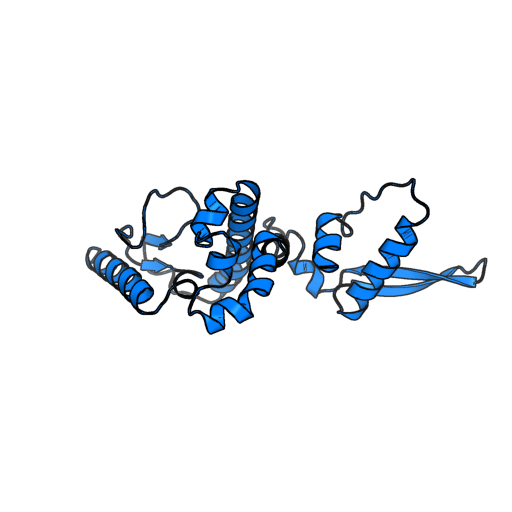18.564 1.00 92.38 196 ILE A C 1
ATOM 1540 O O . ILE A 1 196 ? -14.735 0.222 18.302 1.00 92.38 196 ILE A O 1
ATOM 1544 N N . LEU A 1 197 ? -13.096 -1.115 19.031 1.00 93.44 197 LEU A N 1
ATOM 1545 C CA . LEU A 1 197 ? -13.932 -2.310 19.163 1.00 93.44 197 LEU A CA 1
ATOM 1546 C C . LEU A 1 197 ? -15.086 -2.128 20.156 1.00 93.44 197 LEU A C 1
ATOM 1548 O O . LEU A 1 197 ? -16.187 -2.619 19.904 1.00 93.44 197 LEU A O 1
ATOM 1552 N N . LYS A 1 198 ? -14.875 -1.407 21.264 1.00 92.62 198 LYS A N 1
ATOM 1553 C CA . LYS A 1 198 ? -15.947 -1.063 22.213 1.00 92.62 198 LYS A CA 1
ATOM 1554 C C . LYS A 1 198 ? -17.011 -0.185 21.558 1.00 92.62 198 LYS A C 1
ATOM 1556 O O . LYS A 1 198 ? -18.194 -0.479 21.717 1.00 92.62 198 LYS A O 1
ATOM 1561 N N . ASN A 1 199 ? -16.606 0.830 20.793 1.00 89.38 199 ASN A N 1
ATOM 1562 C CA . ASN A 1 199 ? -17.538 1.686 20.056 1.00 89.38 199 ASN A CA 1
ATOM 1563 C C . ASN A 1 199 ? -18.336 0.872 19.027 1.00 89.38 199 ASN A C 1
ATOM 1565 O O . ASN A 1 199 ? -19.560 0.964 18.991 1.00 89.38 199 ASN A O 1
ATOM 1569 N N . CYS A 1 200 ? -17.669 0.001 18.269 1.00 90.06 200 CYS A N 1
ATOM 1570 C CA . CYS A 1 200 ? -18.315 -0.927 17.340 1.00 90.06 200 CYS A CA 1
ATOM 1571 C C . CYS A 1 200 ? -19.332 -1.848 18.043 1.00 90.06 200 CYS A C 1
ATOM 1573 O O . CYS A 1 200 ? -20.456 -2.011 17.576 1.00 90.06 200 CYS A O 1
ATOM 1575 N N . CYS A 1 201 ? -18.968 -2.422 19.194 1.00 88.00 201 CYS A N 1
ATOM 1576 C CA . CYS A 1 201 ? -19.837 -3.319 19.960 1.00 88.00 201 CYS A CA 1
ATOM 1577 C C . CYS A 1 201 ? -21.124 -2.626 20.432 1.00 88.00 201 CYS A C 1
ATOM 1579 O O . CYS A 1 201 ? -22.211 -3.186 20.299 1.00 88.00 201 CYS A O 1
ATOM 1581 N N . VAL A 1 202 ? -21.023 -1.389 20.931 1.00 86.50 202 VAL A N 1
ATOM 1582 C CA . VAL A 1 202 ? -22.198 -0.589 21.315 1.00 86.50 202 VAL A CA 1
ATOM 1583 C C . VAL A 1 202 ? -23.145 -0.409 20.128 1.00 86.50 202 VAL A C 1
ATOM 1585 O O . VAL A 1 202 ? -24.354 -0.546 20.287 1.00 86.50 202 VAL A O 1
ATOM 1588 N N . GLN A 1 203 ? -22.595 -0.158 18.942 1.00 82.56 203 GLN A N 1
ATOM 1589 C CA . GLN A 1 203 ? -23.367 0.196 17.754 1.00 82.56 203 GLN A CA 1
ATOM 1590 C C . GLN A 1 203 ? -23.973 -1.013 17.034 1.00 82.56 203 GLN A C 1
ATOM 1592 O O . GLN A 1 203 ? -25.031 -0.869 16.436 1.00 82.56 203 GLN A O 1
ATOM 1597 N N . CYS A 1 204 ? -23.388 -2.210 17.138 1.00 73.81 204 CYS A N 1
ATOM 1598 C CA . CYS A 1 204 ? -24.053 -3.441 16.687 1.00 73.81 204 CYS A CA 1
ATOM 1599 C C . CYS A 1 204 ? -25.234 -3.832 17.592 1.00 73.81 204 CYS A C 1
ATOM 1601 O O . CYS A 1 204 ? -26.233 -4.365 17.116 1.00 73.81 204 CYS A O 1
ATOM 1603 N N . ASN A 1 205 ? -25.128 -3.583 18.902 1.00 64.06 205 ASN A N 1
ATOM 1604 C CA . ASN A 1 205 ? -26.115 -4.037 19.890 1.00 64.06 205 ASN A CA 1
ATOM 1605 C C . ASN A 1 205 ? -27.387 -3.179 19.947 1.00 64.06 205 ASN A C 1
ATOM 1607 O O . ASN A 1 205 ? -28.370 -3.595 20.551 1.00 64.06 205 ASN A O 1
ATOM 1611 N N . THR A 1 206 ? -27.385 -1.987 19.351 1.00 57.50 206 THR A N 1
ATOM 1612 C CA . THR A 1 206 ? -28.553 -1.095 19.286 1.00 57.50 206 THR A CA 1
ATOM 1613 C C . THR A 1 206 ? -29.446 -1.345 18.064 1.00 57.50 206 THR A C 1
ATOM 1615 O O . THR A 1 206 ? -30.503 -0.728 17.959 1.00 57.50 206 THR A O 1
ATOM 1618 N N . GLY A 1 207 ? -29.040 -2.234 17.145 1.00 50.72 207 GLY A N 1
ATOM 1619 C CA . GLY A 1 207 ? -29.768 -2.581 15.915 1.00 50.72 207 GLY A CA 1
ATOM 1620 C C . GLY A 1 207 ? -30.531 -3.917 15.939 1.00 50.72 207 GLY A C 1
ATOM 1621 O O . GLY A 1 207 ? -30.963 -4.361 14.873 1.00 50.72 207 GLY A O 1
ATOM 1622 N N . ILE A 1 208 ? -30.665 -4.561 17.109 1.00 44.47 208 ILE A N 1
ATOM 1623 C CA . ILE A 1 208 ? -31.445 -5.797 17.340 1.00 44.47 208 ILE A CA 1
ATOM 1624 C C . ILE A 1 208 ? -32.635 -5.489 18.249 1.00 44.47 208 ILE A C 1
ATOM 1626 O O . ILE A 1 208 ? -32.422 -4.798 19.270 1.00 44.47 208 ILE A O 1
#

Secondary structure (DSSP, 8-state):
-HHHHHHHTTTTT----TT-TTHHHHHHHHHHHHHHTTSEEEEEEE-TTT--EEEEEEE-GGGGGGS--TTS--SHHHHHHHTSHHHHHHHHHHHHHHHHT--HHHHHTTT--HHHHHHH-HHHHHHHHHHHHHHHHHHHHHHHHH--TTSS-S-EEETT-SSS----TTT-----SEEE-SSSGGGS-HHHHHHHHHHHHHHHHT--

InterPro domains:
  IPR001077 O-methyltransferase, C-terminal domain [PF00891] (91-159)
  IPR001077 O-methyltransferase, C-terminal domain [PF00891] (162-206)
  IPR012967 Caffeic acid 3-O-methyltransferase-like, dimerisation domain [PF08100] (1-67)
  IPR016461 O-methyltransferase-like [PS51683] (1-208)
  IPR016461 O-methyltransferase-like [PTHR11746] (1-160)
  IPR029063 S-adenosyl-L-methionine-dependent methyltransferase superfamily [G3DSA:3.40.50.150] (68-160)
  IPR029063 S-adenosyl-L-methionine-dependent methyltransferase superfamily [G3DSA:3.40.50.150] (161-207)
  IPR029063 S-adenosyl-L-methionine-dependent methyltransferase superfamily [SSF53335] (71-201)
  IPR036388 Winged helix-like DNA-binding domain superfamily [G3DSA:1.10.10.10] (15-66)
  IPR036390 Winged helix DNA-binding domain superfamily [SSF46785] (1-71)